Protein AF-A0AA41QEE7-F1 (afdb_monomer_lite)

pLDDT: mean 90.25, std 12.87, range [26.89, 98.88]

Organism: NCBI:txid2910976

Secondary structure (DSSP, 8-state):
-----------EEEE--BTTTB-TTS---HHHHHHHHHHHHTT-EEEEB-SS-HHHHHHHHHHHT--SEEEEEGGGTEEEEE-TTSGGGEEEEEE--B--HHHHHHHHHHSTT-EEEEEETTTEEEESSPPPBTTBSSEEEE--HHHHHHS-BSEEEEE-TTGGGGHHHHHTTTEEEEE-SSSEEEEEETT--HHHHHHHHHHHTT--GGGEEEEE-SGGGHHHHHHSTEEEEETTS-HHHHHHSSEEE--TTTTHHHHHHHTTS-GGG--TTS-HHHHHHHHHHHH-SS-EEEEEEE-SSSSEEEEEEEEEETTEEEEEEE-TTTTT--HHHHHHHHHHTT-B--EETTEEEE-PEEE--TTS--EEEEEEB--

InterPro domains:
  IPR023214 HAD superfamily [G3DSA:3.40.50.1000] (12-81)
  IPR023214 HAD superfamily [G3DSA:3.40.50.1000] (191-261)
  IPR036412 HAD-like superfamily [SSF56784] (12-264)

Foldseek 3Di:
DDDPPPQLAAFAEEEEQDQTQADPVLAGDPLSLLLVLQLQLLQHQYEYAYLAAPLVCCVSCVRSVVQAAWYAYNQQQWIWGAACPDVVRIGTDHGAWDQCQLLLVLLCVVAPPKKKWFADHPAWTEICDDDDPPPTRHDYHHDHVVVVRPDIGQKMKIFAAQSVVCQVVSVVSQWHWADPDRGIIMTGHHPGGSQVNVVVSCVVVVRDQCRYEYEEAEPSCLNVQLSHNAREYEPNHPPSSCVSHPYYFYGSVVSRNSVVSVVSFDPLLVPPPADSLLSSVLRNQVSDPDKWKWKWFDDPDQATQFIFIWDQDPNDIDTRGGRVVNDGDHQVNNLVSCVVSQKDWDADPVDRHHDWDWDDDPPDGIMTMIIIHHD

Structure (mmCIF, N/CA/C/O backbone):
data_AF-A0AA41QEE7-F1
#
_entry.id   AF-A0AA41QEE7-F1
#
loop_
_atom_site.group_PDB
_atom_site.id
_atom_site.type_symbol
_atom_site.label_atom_id
_atom_site.label_alt_id
_atom_site.label_comp_id
_atom_site.label_asym_id
_atom_site.label_entity_id
_atom_site.label_seq_id
_atom_site.pdbx_PDB_ins_code
_atom_site.Cartn_x
_atom_site.Cartn_y
_atom_site.Cartn_z
_atom_site.occupancy
_atom_site.B_iso_or_equiv
_atom_site.auth_seq_id
_atom_site.auth_comp_id
_atom_site.auth_asym_id
_atom_site.auth_atom_id
_atom_site.pdbx_PDB_model_num
ATOM 1 N N . MET A 1 1 ? -28.907 -23.486 18.009 1.00 30.86 1 MET A N 1
ATOM 2 C CA . MET A 1 1 ? -28.001 -22.996 16.950 1.00 30.86 1 MET A CA 1
ATOM 3 C C . MET A 1 1 ? -27.558 -21.602 17.347 1.00 30.86 1 MET A C 1
ATOM 5 O O . MET A 1 1 ? -28.349 -20.676 17.259 1.00 30.86 1 MET A O 1
ATOM 9 N N . SER A 1 2 ? -26.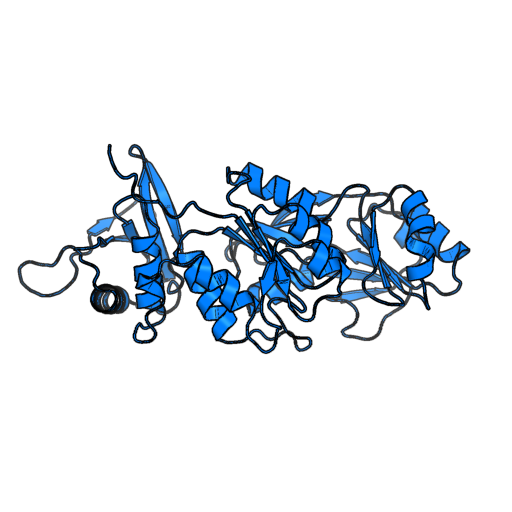360 -21.491 17.922 1.00 26.89 2 SER A N 1
ATOM 10 C CA . SER A 1 2 ? -25.788 -20.213 18.352 1.00 26.89 2 SER A CA 1
ATOM 11 C C . SER A 1 2 ? -25.418 -19.417 17.103 1.00 26.89 2 SER A C 1
ATOM 13 O O . SER A 1 2 ? -24.615 -19.881 16.291 1.00 26.89 2 SER A O 1
ATOM 15 N N . ALA A 1 3 ? -26.060 -18.265 16.917 1.00 30.14 3 ALA A N 1
ATOM 16 C CA 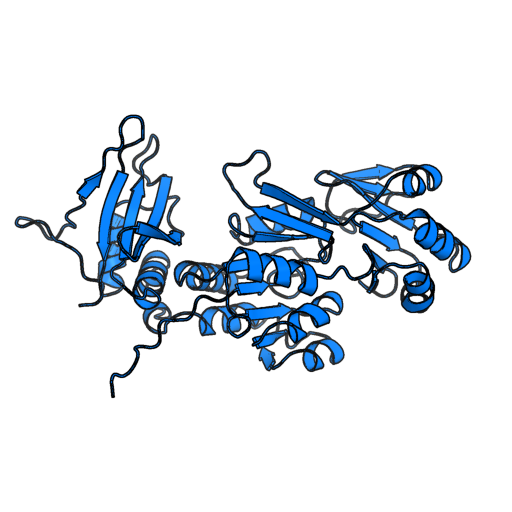. ALA A 1 3 ? -25.611 -17.270 15.962 1.00 30.14 3 ALA A CA 1
ATOM 17 C C . ALA A 1 3 ? -24.208 -16.845 16.408 1.00 30.14 3 ALA A C 1
ATOM 19 O O . ALA A 1 3 ? -24.064 -16.119 17.389 1.00 30.14 3 ALA A O 1
ATOM 20 N N . ARG A 1 4 ? -23.172 -17.356 15.729 1.00 32.25 4 ARG A N 1
ATOM 21 C CA . ARG A 1 4 ? -21.825 -16.790 15.819 1.00 32.25 4 ARG A CA 1
ATOM 22 C C . ARG A 1 4 ? -21.975 -15.341 15.386 1.00 32.25 4 ARG A C 1
ATOM 24 O O . ARG A 1 4 ? -22.148 -15.073 14.199 1.00 32.25 4 ARG A O 1
ATOM 31 N N . THR A 1 5 ? -21.978 -14.435 16.355 1.00 33.34 5 THR A N 1
ATOM 32 C CA . THR A 1 5 ? -21.771 -13.009 16.147 1.00 33.34 5 THR A CA 1
ATOM 33 C C . THR A 1 5 ? -20.588 -12.903 15.198 1.00 33.34 5 THR A C 1
ATOM 35 O O . THR A 1 5 ? -19.515 -13.426 15.506 1.00 33.34 5 THR A O 1
ATOM 38 N N . ALA A 1 6 ? -20.813 -12.379 13.994 1.00 34.28 6 ALA A N 1
ATOM 39 C CA . ALA A 1 6 ? -19.767 -12.247 12.998 1.00 34.28 6 ALA A CA 1
ATOM 40 C C . ALA A 1 6 ? -18.718 -11.288 13.568 1.00 34.28 6 ALA A C 1
ATOM 42 O O . ALA A 1 6 ? -18.876 -10.073 13.505 1.00 34.28 6 ALA A O 1
ATOM 43 N N . VAL A 1 7 ? -17.680 -11.844 14.195 1.00 43.53 7 VAL A N 1
ATOM 44 C CA . VAL A 1 7 ? -16.451 -11.119 14.500 1.00 43.53 7 VAL A CA 1
ATOM 45 C C . VAL A 1 7 ? -15.984 -10.577 13.158 1.00 43.53 7 VAL A C 1
ATOM 47 O O . VAL A 1 7 ? -15.788 -11.368 12.228 1.00 43.53 7 VAL A O 1
ATOM 50 N N . ALA A 1 8 ? -15.870 -9.254 13.024 1.00 53.06 8 ALA A N 1
ATOM 51 C CA . ALA A 1 8 ? -15.288 -8.653 11.833 1.00 53.06 8 ALA A CA 1
ATOM 52 C C . ALA A 1 8 ? -13.903 -9.286 11.657 1.00 53.06 8 ALA A C 1
ATOM 54 O O . ALA A 1 8 ? -12.997 -9.078 12.464 1.00 53.06 8 ALA A O 1
ATOM 55 N N . THR A 1 9 ? -13.775 -10.185 10.681 1.00 69.12 9 THR A N 1
ATOM 56 C CA . THR A 1 9 ? -12.555 -10.974 10.532 1.00 69.12 9 THR A CA 1
ATOM 57 C C . THR A 1 9 ? -11.463 -10.003 10.115 1.00 69.12 9 THR A C 1
ATOM 59 O O . THR A 1 9 ? -11.609 -9.300 9.110 1.00 69.12 9 THR A O 1
ATOM 62 N N . ARG A 1 10 ? -10.396 -9.903 10.919 1.00 87.38 10 ARG A N 1
ATOM 63 C CA . ARG A 1 10 ? -9.285 -9.005 10.606 1.00 87.38 10 ARG A CA 1
ATOM 64 C C . ARG A 1 10 ? -8.788 -9.299 9.204 1.00 87.38 10 ARG A C 1
ATOM 66 O O . ARG A 1 10 ? -8.466 -10.440 8.883 1.00 87.38 10 ARG A O 1
ATOM 73 N N . SER A 1 11 ? -8.741 -8.253 8.392 1.00 94.81 11 SER A N 1
ATOM 74 C CA . SER A 1 11 ? -8.307 -8.350 7.012 1.00 94.81 11 SER A CA 1
ATOM 75 C C . SER A 1 11 ? -6.939 -7.713 6.826 1.00 94.81 11 SER A C 1
ATOM 77 O O . SER A 1 11 ? -6.597 -6.733 7.495 1.00 94.81 11 SER A O 1
ATOM 79 N N . LEU A 1 12 ? -6.175 -8.265 5.889 1.00 97.81 12 LEU A N 1
ATOM 80 C CA . LEU A 1 12 ? -5.038 -7.587 5.286 1.00 97.81 12 LEU A CA 1
ATOM 81 C C . LEU A 1 12 ? -5.573 -6.780 4.107 1.00 97.81 12 LEU A C 1
ATOM 83 O O . LEU A 1 12 ? -6.140 -7.345 3.173 1.00 97.81 12 LEU A O 1
ATOM 87 N N . VAL A 1 13 ? -5.406 -5.464 4.171 1.00 98.50 13 VAL A N 1
ATOM 88 C CA . VAL A 1 13 ? -5.877 -4.513 3.167 1.00 98.50 13 VAL A CA 1
ATOM 89 C C . VAL A 1 13 ? -4.663 -3.937 2.449 1.00 98.50 13 VAL A C 1
ATOM 91 O O . VAL A 1 13 ? -4.002 -3.029 2.950 1.00 98.50 13 VAL A O 1
ATOM 94 N N . ALA A 1 14 ? -4.347 -4.496 1.286 1.00 98.75 14 ALA A N 1
ATOM 95 C CA . ALA A 1 14 ? -3.290 -4.020 0.411 1.00 98.75 14 ALA A CA 1
ATOM 96 C C . ALA A 1 14 ? -3.761 -2.775 -0.350 1.00 98.75 14 ALA A C 1
ATOM 98 O O . ALA A 1 14 ? -4.809 -2.794 -0.998 1.00 98.75 14 ALA A O 1
ATOM 99 N N . LEU A 1 15 ? -2.994 -1.692 -0.275 1.00 98.69 15 LEU A N 1
ATOM 100 C CA . LEU A 1 15 ? -3.382 -0.408 -0.851 1.00 98.69 15 LEU A CA 1
ATOM 101 C C . LEU A 1 15 ? -2.282 0.105 -1.771 1.00 98.69 15 LEU A C 1
ATOM 103 O O . LEU A 1 15 ? -1.179 0.398 -1.301 1.00 98.69 15 LEU A O 1
ATOM 107 N N . ASP A 1 16 ? -2.577 0.253 -3.062 1.00 98.56 16 ASP A N 1
ATOM 108 C CA . ASP A 1 16 ? -1.731 1.091 -3.905 1.00 98.56 16 ASP A CA 1
ATOM 109 C C . ASP A 1 16 ? -1.786 2.560 -3.444 1.00 98.56 16 ASP A C 1
ATOM 111 O O . ASP A 1 16 ? -2.697 2.986 -2.733 1.00 98.56 16 ASP A O 1
ATOM 115 N N . ILE A 1 17 ? -0.760 3.330 -3.802 1.00 97.69 17 ILE A N 1
ATOM 116 C CA . ILE A 1 17 ? -0.605 4.723 -3.403 1.00 97.69 17 ILE A CA 1
ATOM 117 C C . ILE A 1 17 ? -1.022 5.678 -4.523 1.00 97.69 17 ILE A C 1
ATOM 119 O O . ILE A 1 17 ? -1.881 6.524 -4.291 1.00 97.69 17 ILE A O 1
ATOM 123 N N . ASP A 1 18 ? -0.393 5.614 -5.694 1.00 96.31 18 ASP A N 1
ATOM 124 C CA . ASP A 1 18 ? -0.465 6.671 -6.708 1.00 96.31 18 ASP A CA 1
ATOM 125 C C . ASP A 1 18 ? -1.590 6.391 -7.696 1.00 96.31 18 ASP A C 1
ATOM 127 O O . ASP A 1 18 ? -1.489 5.447 -8.455 1.00 96.31 18 ASP A O 1
ATOM 131 N N . GLY A 1 19 ? -2.617 7.242 -7.741 1.00 96.31 19 GLY A N 1
ATOM 132 C CA . GLY A 1 19 ? -3.831 6.969 -8.524 1.00 96.31 19 GLY A CA 1
ATOM 133 C C . GLY A 1 19 ? -4.913 6.262 -7.706 1.00 96.31 19 GLY A C 1
ATOM 134 O O . GLY A 1 19 ? -6.101 6.420 -7.987 1.00 96.31 19 GLY A O 1
ATOM 135 N N . THR A 1 20 ? -4.532 5.625 -6.598 1.00 98.25 20 THR A N 1
ATOM 136 C CA . THR A 1 20 ? -5.462 4.966 -5.675 1.00 98.25 20 THR A CA 1
ATOM 137 C C . THR A 1 20 ? -5.754 5.788 -4.411 1.00 98.25 20 THR A C 1
ATOM 139 O O . THR A 1 20 ? -6.909 6.148 -4.171 1.00 98.25 20 THR A O 1
ATOM 142 N N . LEU A 1 21 ? -4.737 6.115 -3.603 1.00 98.06 21 LEU A N 1
ATOM 143 C CA . LEU A 1 21 ? -4.893 6.904 -2.366 1.00 98.06 21 LEU A CA 1
ATOM 144 C C . LEU A 1 21 ? -4.465 8.368 -2.527 1.00 98.06 21 LEU A C 1
ATOM 146 O O . LEU A 1 21 ? -5.036 9.260 -1.898 1.00 98.06 21 LEU A O 1
ATOM 150 N N . LEU A 1 22 ? -3.438 8.610 -3.342 1.00 97.56 22 LEU A N 1
ATOM 151 C CA . LEU A 1 22 ? -2.852 9.913 -3.617 1.00 97.56 22 LEU A CA 1
ATOM 152 C C . LEU A 1 22 ? -3.099 10.312 -5.068 1.00 97.56 22 LEU A C 1
ATOM 154 O O . LEU A 1 22 ? -2.990 9.509 -5.993 1.00 97.56 22 LEU A O 1
ATOM 158 N N . ASN A 1 23 ? -3.360 11.598 -5.281 1.00 94.56 23 ASN A N 1
ATOM 159 C CA . ASN A 1 23 ? -3.349 12.180 -6.618 1.00 94.56 23 ASN A CA 1
ATOM 160 C C . ASN A 1 23 ? -1.920 12.463 -7.115 1.00 94.56 23 ASN A C 1
ATOM 162 O O . ASN A 1 23 ? -0.944 12.341 -6.378 1.00 94.56 23 ASN A O 1
ATOM 166 N N . LYS A 1 24 ? -1.794 12.920 -8.369 1.00 89.25 24 LYS A N 1
ATOM 167 C CA . LYS A 1 24 ? -0.497 13.265 -8.988 1.00 89.25 24 LYS A CA 1
ATOM 168 C C . LYS A 1 24 ? 0.282 14.364 -8.254 1.00 89.25 24 LYS A C 1
ATOM 170 O O . LYS A 1 24 ? 1.488 14.470 -8.438 1.00 89.25 24 LYS A O 1
ATOM 175 N N . ALA A 1 25 ? -0.392 15.184 -7.445 1.00 90.06 25 ALA A N 1
ATOM 176 C CA . ALA A 1 25 ? 0.246 16.188 -6.596 1.00 90.06 25 ALA A CA 1
ATOM 177 C C . ALA A 1 25 ? 0.697 15.615 -5.237 1.00 90.06 25 ALA A C 1
ATOM 179 O O . ALA A 1 25 ? 1.236 16.349 -4.417 1.00 90.06 25 ALA A O 1
ATOM 180 N N . GLY A 1 26 ? 0.488 14.318 -4.994 1.00 92.50 26 GLY A N 1
ATOM 181 C CA . GLY A 1 26 ? 0.850 13.642 -3.756 1.00 92.50 26 GLY A CA 1
ATOM 182 C C . GLY A 1 26 ? -0.112 13.905 -2.600 1.00 92.50 26 GLY A C 1
ATOM 183 O O . GLY A 1 26 ? 0.297 13.740 -1.457 1.00 92.50 26 GLY A O 1
ATOM 184 N N . HIS A 1 27 ? -1.358 14.313 -2.866 1.00 94.31 27 HIS A N 1
ATOM 185 C CA . HIS A 1 27 ? -2.355 14.606 -1.830 1.00 94.31 27 HIS A CA 1
ATOM 186 C C . HIS A 1 27 ? -3.444 13.527 -1.748 1.00 94.31 27 HIS A C 1
ATOM 188 O O . HIS A 1 27 ? -3.949 13.087 -2.783 1.00 94.31 27 HIS A O 1
ATOM 194 N N . ALA A 1 28 ? -3.839 13.174 -0.521 1.00 95.38 28 ALA A N 1
ATOM 195 C CA . ALA A 1 28 ? -5.057 12.422 -0.209 1.00 95.38 28 ALA A CA 1
ATOM 196 C C . ALA A 1 28 ? -6.172 13.376 0.240 1.00 95.38 28 ALA A C 1
ATOM 198 O O . ALA A 1 28 ? -5.914 14.445 0.799 1.00 95.38 28 ALA A O 1
ATOM 199 N N . THR A 1 29 ? -7.426 12.987 0.019 1.00 96.88 29 THR A N 1
ATOM 200 C CA . THR A 1 29 ? -8.581 13.720 0.546 1.00 96.88 29 THR A CA 1
ATOM 201 C C . THR A 1 29 ? -8.788 13.413 2.028 1.00 96.88 29 THR A C 1
ATOM 203 O O . THR A 1 29 ? -8.347 12.384 2.551 1.00 96.88 29 THR A O 1
ATOM 206 N N . LYS A 1 30 ? -9.537 14.279 2.722 1.00 94.75 30 LYS A N 1
ATOM 207 C CA . LYS A 1 30 ? -9.956 14.014 4.106 1.00 94.75 30 LYS A CA 1
ATOM 208 C C . LYS A 1 30 ? -10.737 12.697 4.217 1.00 94.75 30 LYS A C 1
ATOM 210 O O . LYS A 1 30 ? -10.558 11.962 5.179 1.00 94.75 30 LYS A O 1
ATOM 215 N N . ALA A 1 31 ? -11.562 12.378 3.220 1.00 95.75 31 ALA A N 1
ATOM 216 C CA . ALA A 1 31 ? -12.352 11.154 3.195 1.00 95.75 31 ALA A CA 1
ATOM 217 C C . ALA A 1 31 ? -11.479 9.890 3.210 1.00 95.75 31 ALA A C 1
ATOM 219 O O . ALA A 1 31 ? -11.792 8.958 3.949 1.00 95.75 31 ALA A O 1
ATOM 220 N N . VAL A 1 32 ? -10.386 9.873 2.438 1.00 96.75 32 VAL A N 1
ATOM 221 C CA . VAL A 1 32 ? -9.409 8.773 2.437 1.00 96.75 32 VAL A CA 1
ATOM 222 C C . VAL A 1 32 ? -8.731 8.648 3.800 1.00 96.75 32 VAL A C 1
ATOM 224 O O . VAL A 1 32 ? -8.672 7.549 4.348 1.00 96.75 32 VAL A O 1
ATOM 227 N N . HIS A 1 33 ? -8.293 9.767 4.381 1.00 94.62 33 HIS A N 1
ATOM 228 C CA . HIS A 1 33 ? -7.696 9.789 5.718 1.00 94.62 33 HIS A CA 1
ATOM 229 C C . HIS A 1 33 ? -8.624 9.242 6.799 1.00 94.62 33 HIS A C 1
ATOM 231 O O . HIS A 1 33 ? -8.231 8.365 7.568 1.00 94.62 33 HIS A O 1
ATOM 237 N N . ASP A 1 34 ? -9.859 9.738 6.844 1.00 93.69 34 ASP A N 1
ATOM 238 C CA . ASP A 1 34 ? -10.847 9.307 7.827 1.00 93.69 34 ASP A CA 1
ATOM 239 C C . ASP A 1 34 ? -11.156 7.811 7.659 1.00 93.69 34 ASP A C 1
ATOM 241 O O . ASP A 1 34 ? -11.189 7.069 8.637 1.00 93.69 34 ASP A O 1
ATOM 245 N N . ALA A 1 35 ? -11.343 7.344 6.419 1.00 96.00 35 ALA A N 1
ATOM 246 C CA . ALA A 1 35 ? -11.658 5.946 6.143 1.00 96.00 35 ALA A CA 1
ATOM 247 C C . ALA A 1 35 ? -10.500 5.002 6.501 1.00 96.00 35 ALA A C 1
ATOM 249 O O . ALA A 1 35 ? -10.738 3.948 7.090 1.00 96.00 35 ALA A O 1
ATOM 250 N N . ALA A 1 36 ? -9.255 5.385 6.204 1.00 95.12 36 ALA A N 1
ATOM 251 C CA . ALA A 1 36 ? -8.074 4.629 6.611 1.00 95.12 36 ALA A CA 1
ATOM 252 C C . ALA A 1 36 ? -7.953 4.572 8.140 1.00 95.12 36 ALA A C 1
ATOM 254 O O . ALA A 1 36 ? -7.770 3.495 8.703 1.00 95.12 36 ALA A O 1
ATOM 255 N N . ALA A 1 37 ? -8.148 5.700 8.829 1.00 92.12 37 ALA A N 1
ATOM 256 C CA . ALA A 1 37 ? -8.116 5.740 10.287 1.00 92.12 37 ALA A CA 1
ATOM 257 C C . ALA A 1 37 ? -9.188 4.834 10.919 1.00 92.12 37 ALA A C 1
ATOM 259 O O . ALA A 1 37 ? -8.909 4.151 11.902 1.00 92.12 37 ALA A O 1
ATOM 260 N N . LEU A 1 38 ? -10.396 4.786 10.346 1.00 93.25 38 LEU A N 1
ATOM 261 C CA . LEU A 1 38 ? -11.467 3.908 10.822 1.00 93.25 38 LEU A CA 1
ATOM 262 C C . LEU A 1 38 ? -11.197 2.430 10.533 1.00 93.25 38 LEU A C 1
ATOM 264 O O . LEU A 1 38 ? -11.388 1.603 11.421 1.00 93.25 38 LEU A O 1
ATOM 268 N N . ALA A 1 39 ? -10.729 2.087 9.331 1.00 94.06 39 ALA A N 1
ATOM 269 C CA . ALA A 1 39 ? -10.381 0.708 8.983 1.00 94.06 39 ALA A CA 1
ATOM 270 C C . ALA A 1 39 ? -9.243 0.182 9.869 1.00 94.06 39 ALA A C 1
ATOM 272 O O . ALA A 1 39 ? -9.273 -0.960 10.327 1.00 94.06 39 ALA A O 1
ATOM 273 N N . HIS A 1 40 ? -8.271 1.039 10.173 1.00 90.38 40 HIS A N 1
ATOM 274 C CA . HIS A 1 40 ? -7.198 0.711 11.095 1.00 90.38 40 HIS A CA 1
ATOM 275 C C . HIS A 1 40 ? -7.694 0.558 12.541 1.00 90.38 40 HIS A C 1
ATOM 277 O O . HIS A 1 40 ? -7.344 -0.416 13.206 1.00 90.38 40 HIS A O 1
ATOM 283 N N . ALA A 1 41 ? -8.575 1.454 13.007 1.00 89.50 41 ALA A N 1
ATOM 284 C CA . ALA A 1 41 ? -9.214 1.355 14.321 1.00 89.50 41 ALA A CA 1
ATOM 285 C C . ALA A 1 41 ? -10.102 0.102 14.460 1.00 89.50 41 ALA A C 1
ATOM 287 O O . ALA A 1 41 ? -10.198 -0.458 15.545 1.00 89.50 41 ALA A O 1
ATOM 288 N N . ALA A 1 42 ? -10.689 -0.391 13.364 1.00 90.50 42 ALA A N 1
ATOM 289 C CA . ALA A 1 42 ? -11.388 -1.679 13.307 1.00 90.50 42 ALA A CA 1
ATOM 290 C C . ALA A 1 42 ? -10.439 -2.903 13.362 1.00 90.50 42 ALA A C 1
ATOM 292 O O . ALA A 1 42 ? -10.883 -4.046 13.251 1.00 90.50 42 ALA A O 1
ATOM 293 N N . GLY A 1 43 ? -9.126 -2.690 13.517 1.00 89.31 43 GLY A N 1
ATOM 294 C CA . GLY A 1 43 ? -8.123 -3.744 13.675 1.00 89.31 43 GLY A CA 1
ATOM 295 C C . GLY A 1 43 ? -7.621 -4.349 12.362 1.00 89.31 43 GLY A C 1
ATOM 296 O O . GLY A 1 43 ? -6.980 -5.401 12.387 1.00 89.31 43 GLY A O 1
ATOM 297 N N . HIS A 1 44 ? -7.907 -3.733 11.210 1.00 93.31 44 HIS A N 1
ATOM 298 C CA . HIS A 1 44 ? -7.375 -4.192 9.927 1.00 93.31 44 HIS A CA 1
ATOM 299 C C . HIS A 1 44 ? -5.910 -3.795 9.730 1.00 93.31 44 HIS A C 1
ATOM 301 O O . HIS A 1 44 ? -5.457 -2.724 10.147 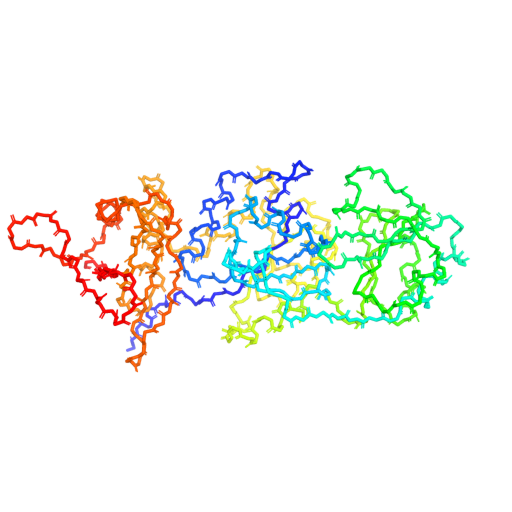1.00 93.31 44 HIS A O 1
ATOM 307 N N . HIS A 1 45 ? -5.175 -4.663 9.035 1.00 94.56 45 HIS A N 1
ATOM 308 C CA . HIS A 1 45 ? -3.798 -4.409 8.637 1.00 94.56 45 HIS A CA 1
ATOM 309 C C . HIS A 1 45 ? -3.797 -3.660 7.309 1.00 94.56 45 HIS A C 1
ATOM 311 O O . HIS A 1 45 ? -3.953 -4.270 6.253 1.00 94.56 45 HIS A O 1
ATOM 317 N N . LEU A 1 46 ? -3.643 -2.339 7.362 1.00 96.88 46 LEU A N 1
ATOM 318 C CA . LEU A 1 46 ? -3.479 -1.523 6.163 1.00 96.88 46 LEU A CA 1
ATOM 319 C C . LEU A 1 46 ? -2.023 -1.626 5.704 1.00 96.88 46 LEU A C 1
ATOM 321 O O . LEU A 1 46 ? -1.122 -1.219 6.431 1.00 96.88 46 LEU A O 1
ATOM 325 N N . VAL A 1 47 ? -1.796 -2.197 4.523 1.00 98.44 47 VAL A N 1
ATOM 326 C CA . VAL A 1 47 ? -0.460 -2.468 3.981 1.00 98.44 47 VAL A CA 1
ATOM 327 C C . VAL A 1 47 ? -0.280 -1.664 2.694 1.00 98.44 47 VAL A C 1
ATOM 329 O O . VAL A 1 47 ? -0.753 -2.091 1.636 1.00 98.44 47 VAL A O 1
ATOM 332 N N . PRO A 1 48 ? 0.392 -0.498 2.742 1.00 98.38 48 PRO A N 1
ATOM 333 C CA . PRO A 1 48 ? 0.759 0.227 1.533 1.00 98.38 48 PRO A CA 1
ATOM 334 C C . PRO A 1 48 ? 1.638 -0.651 0.636 1.00 98.38 48 PRO A C 1
ATOM 336 O O . PRO A 1 48 ? 2.647 -1.187 1.093 1.00 98.38 48 PRO A O 1
ATOM 339 N N . ALA A 1 49 ? 1.275 -0.789 -0.637 1.00 98.38 49 ALA A N 1
ATOM 340 C CA . ALA A 1 49 ? 1.988 -1.595 -1.620 1.00 98.38 49 ALA A CA 1
ATOM 341 C C . ALA A 1 49 ? 2.206 -0.788 -2.902 1.00 98.38 49 ALA A C 1
ATOM 343 O O . ALA A 1 49 ? 1.296 -0.604 -3.704 1.00 98.38 49 ALA A O 1
ATOM 344 N N . THR A 1 50 ? 3.428 -0.301 -3.119 1.00 97.56 50 THR A N 1
ATOM 345 C CA . THR A 1 50 ? 3.695 0.748 -4.114 1.00 97.56 50 THR A CA 1
ATOM 346 C C . THR A 1 50 ? 4.832 0.415 -5.074 1.00 97.56 50 THR A C 1
ATOM 348 O O . THR A 1 50 ? 5.769 -0.325 -4.764 1.00 97.56 50 THR A O 1
ATOM 351 N N . GLY A 1 51 ? 4.758 1.013 -6.264 1.00 95.50 51 GLY A N 1
ATOM 352 C CA . GLY A 1 51 ? 5.871 1.097 -7.202 1.00 95.50 51 GLY A CA 1
ATOM 353 C C . GLY A 1 51 ? 6.879 2.196 -6.863 1.00 95.50 51 GLY A C 1
ATOM 354 O O . GLY A 1 51 ? 7.844 2.362 -7.596 1.00 95.50 51 GLY A O 1
ATOM 355 N N . ARG A 1 52 ? 6.721 2.974 -5.789 1.00 95.25 52 ARG A N 1
ATOM 356 C CA . ARG A 1 52 ? 7.743 3.942 -5.346 1.00 95.25 52 ARG A CA 1
ATOM 357 C C . ARG A 1 52 ? 8.972 3.240 -4.751 1.00 95.25 52 ARG A C 1
ATOM 359 O O . ARG A 1 52 ? 8.850 2.123 -4.258 1.00 95.25 52 ARG A O 1
ATOM 366 N N . SER A 1 53 ? 10.143 3.893 -4.786 1.00 95.19 53 SER A N 1
ATOM 367 C CA . SER A 1 53 ? 11.305 3.443 -3.992 1.00 95.19 53 SER A CA 1
ATOM 368 C C . SER A 1 53 ? 10.977 3.466 -2.503 1.00 95.19 53 SER A C 1
ATOM 370 O O . SER A 1 53 ? 9.980 4.071 -2.094 1.00 95.19 53 SER A O 1
ATOM 372 N N . LEU A 1 54 ? 11.854 2.902 -1.676 1.00 95.00 54 LEU A N 1
ATOM 373 C CA . LEU A 1 54 ? 11.712 2.998 -0.225 1.00 95.00 54 LEU A CA 1
ATOM 374 C C . LEU A 1 54 ? 11.578 4.453 0.263 1.00 95.00 54 LEU A C 1
ATOM 376 O O . LEU A 1 54 ? 10.704 4.754 1.069 1.00 95.00 54 LEU A O 1
ATOM 380 N N . VAL A 1 55 ? 12.362 5.389 -0.283 1.00 94.88 55 VAL A N 1
ATOM 381 C CA . VAL A 1 55 ? 12.250 6.819 0.066 1.00 94.88 55 VAL A CA 1
ATOM 382 C C . VAL A 1 55 ? 10.866 7.362 -0.296 1.00 94.88 55 VAL A C 1
ATOM 384 O O . VAL A 1 55 ? 10.231 8.048 0.503 1.00 94.88 55 VAL A O 1
ATOM 387 N N . GLY A 1 56 ? 10.371 7.026 -1.491 1.00 95.25 56 GLY A N 1
ATOM 388 C CA . GLY A 1 56 ? 9.056 7.472 -1.949 1.00 95.25 56 GLY A CA 1
ATOM 389 C C . GLY A 1 56 ? 7.895 6.867 -1.152 1.00 95.25 56 GLY A C 1
ATOM 390 O O . GLY A 1 56 ? 6.907 7.568 -0.918 1.00 95.25 56 GLY A O 1
ATOM 391 N N . LEU A 1 57 ? 8.024 5.607 -0.718 1.00 96.56 57 LEU A N 1
ATOM 392 C CA . LEU A 1 57 ? 7.090 4.953 0.199 1.00 96.56 57 LEU A CA 1
ATOM 393 C C . LEU A 1 57 ? 7.042 5.700 1.535 1.00 96.56 57 LEU A C 1
ATOM 395 O O . LEU A 1 57 ? 5.956 6.053 1.974 1.00 96.56 57 LEU A O 1
ATOM 399 N N . LEU A 1 58 ? 8.190 5.986 2.159 1.00 95.69 58 LEU A N 1
ATOM 400 C CA . LEU A 1 58 ? 8.238 6.653 3.468 1.00 95.69 58 LEU A CA 1
ATOM 401 C C . LEU A 1 58 ? 7.603 8.048 3.433 1.00 95.69 58 LEU A C 1
ATOM 403 O O . LEU A 1 58 ? 6.889 8.427 4.361 1.00 95.69 58 LEU A O 1
ATOM 407 N N . THR A 1 59 ? 7.822 8.810 2.358 1.00 94.81 59 THR A N 1
ATOM 408 C CA . THR A 1 59 ? 7.144 10.099 2.165 1.00 94.81 59 THR A CA 1
ATOM 409 C C . THR A 1 59 ? 5.630 9.920 2.057 1.00 94.81 59 THR A C 1
ATOM 411 O O . THR A 1 59 ? 4.892 10.615 2.750 1.00 94.81 59 THR A O 1
ATOM 414 N N . ALA A 1 60 ? 5.157 8.979 1.235 1.00 95.88 60 ALA A N 1
ATOM 415 C CA . ALA A 1 60 ? 3.726 8.740 1.052 1.00 95.88 60 ALA A CA 1
ATOM 416 C C . ALA A 1 60 ? 3.042 8.211 2.323 1.00 95.88 60 ALA A C 1
ATOM 418 O O . ALA A 1 60 ? 1.965 8.679 2.677 1.00 95.88 60 ALA A O 1
ATOM 419 N N . ALA A 1 61 ? 3.689 7.289 3.035 1.00 95.50 61 ALA A N 1
ATOM 420 C CA . ALA A 1 61 ? 3.240 6.738 4.309 1.00 95.50 61 ALA A CA 1
ATOM 421 C C . ALA A 1 61 ? 2.982 7.843 5.345 1.00 95.50 61 ALA A C 1
ATOM 423 O O . ALA A 1 61 ? 1.922 7.879 5.968 1.00 95.50 61 ALA A O 1
ATOM 424 N N . ARG A 1 62 ? 3.903 8.811 5.463 1.00 93.75 62 ARG A N 1
ATOM 425 C CA . ARG A 1 62 ? 3.719 9.994 6.322 1.00 93.75 62 ARG A CA 1
ATOM 426 C C . ARG A 1 62 ? 2.557 10.858 5.858 1.00 93.75 62 ARG A C 1
ATOM 428 O O . ARG A 1 62 ? 1.732 11.232 6.684 1.00 93.75 62 ARG A O 1
ATOM 435 N N . THR A 1 63 ? 2.470 11.135 4.556 1.00 94.19 63 THR A N 1
ATOM 436 C CA . THR A 1 63 ? 1.353 11.903 3.996 1.00 94.19 63 THR A CA 1
ATOM 437 C C . THR A 1 63 ? 0.019 11.256 4.320 1.00 94.19 63 THR A C 1
ATOM 439 O O . THR A 1 63 ? -0.893 11.986 4.659 1.00 94.19 63 THR A O 1
ATOM 442 N N . LEU A 1 64 ? -0.080 9.925 4.259 1.00 94.19 64 LEU A N 1
ATOM 443 C CA . LEU A 1 64 ? -1.296 9.143 4.510 1.00 94.19 64 LEU A CA 1
ATOM 444 C C . LEU A 1 64 ? -1.567 8.871 5.998 1.00 94.19 64 LEU A C 1
ATOM 446 O O . LEU A 1 64 ? -2.629 8.352 6.329 1.00 94.19 64 LEU A O 1
ATOM 450 N N . SER A 1 65 ? -0.644 9.233 6.896 1.00 91.31 65 SER A N 1
ATOM 451 C CA . SER A 1 65 ? -0.665 8.830 8.314 1.00 91.31 65 SER A CA 1
ATOM 452 C C . SER A 1 65 ? -0.689 7.304 8.517 1.00 91.31 65 SER A C 1
ATOM 454 O O . SER A 1 65 ? -1.234 6.811 9.498 1.00 91.31 65 SER A O 1
ATOM 456 N N . LEU A 1 66 ? -0.086 6.557 7.587 1.00 92.81 66 LEU A N 1
ATOM 457 C CA . LEU A 1 66 ? 0.118 5.108 7.657 1.00 92.81 66 LEU A CA 1
ATOM 458 C C . LEU A 1 66 ? 1.578 4.851 8.025 1.00 92.81 66 LEU A C 1
ATOM 460 O O . LEU A 1 66 ? 2.385 4.510 7.168 1.00 92.81 66 LEU A O 1
ATOM 464 N N . THR A 1 67 ? 1.947 5.140 9.272 1.00 91.00 67 THR A N 1
ATOM 465 C CA . THR A 1 67 ? 3.354 5.201 9.711 1.00 91.00 67 THR A CA 1
ATOM 466 C C . THR A 1 67 ? 3.810 4.006 10.542 1.00 91.00 67 THR A C 1
ATOM 468 O O . THR A 1 67 ? 4.952 3.987 10.992 1.00 91.00 67 THR A O 1
ATOM 471 N N . ASP A 1 68 ? 2.946 3.019 10.742 1.00 90.06 68 ASP A N 1
ATOM 472 C CA . ASP A 1 68 ? 3.221 1.784 11.464 1.00 90.06 68 ASP A CA 1
ATOM 473 C C . ASP A 1 68 ? 2.657 0.567 10.714 1.00 90.06 68 ASP A C 1
ATOM 475 O O . ASP A 1 68 ? 1.790 0.690 9.849 1.00 90.06 68 ASP A O 1
ATOM 479 N N . GLY A 1 69 ? 3.187 -0.619 11.017 1.00 92.75 69 GLY A N 1
ATOM 480 C CA . GLY A 1 69 ? 2.775 -1.871 10.377 1.00 92.75 69 GLY A CA 1
ATOM 481 C C . GLY A 1 69 ? 3.616 -2.238 9.153 1.00 92.75 69 GLY A C 1
ATOM 482 O O . GLY A 1 69 ? 4.726 -1.749 8.971 1.00 92.75 69 GLY A O 1
ATOM 483 N N . TRP A 1 70 ? 3.132 -3.169 8.334 1.00 97.69 70 TRP A N 1
ATOM 484 C CA . TRP A 1 70 ? 3.869 -3.652 7.160 1.00 97.69 70 TRP A CA 1
ATOM 485 C C . TRP A 1 70 ? 3.663 -2.738 5.955 1.00 97.69 70 TRP A C 1
ATOM 487 O O . TRP A 1 70 ? 2.573 -2.210 5.752 1.00 97.69 70 TRP A O 1
ATOM 497 N N . ALA A 1 71 ? 4.684 -2.612 5.111 1.00 98.38 71 ALA A N 1
ATOM 498 C CA . ALA A 1 71 ? 4.577 -1.948 3.820 1.00 98.38 71 ALA A CA 1
ATOM 499 C C . ALA A 1 71 ? 5.494 -2.601 2.777 1.00 98.38 71 ALA A C 1
ATOM 501 O O . ALA A 1 71 ? 6.532 -3.181 3.097 1.00 98.38 71 ALA A O 1
ATOM 502 N N . VAL A 1 72 ? 5.102 -2.486 1.511 1.00 98.50 72 VAL A N 1
ATOM 503 C CA . VAL A 1 72 ? 5.784 -3.077 0.360 1.00 98.50 72 VAL A CA 1
ATOM 504 C C . VAL A 1 72 ? 6.200 -1.965 -0.601 1.00 98.50 72 VAL A C 1
ATOM 506 O O . VAL A 1 72 ? 5.355 -1.226 -1.113 1.00 98.50 72 VAL A O 1
ATOM 509 N N . ALA A 1 73 ? 7.501 -1.847 -0.868 1.00 97.56 73 ALA A N 1
ATOM 510 C CA . ALA A 1 73 ? 8.052 -0.859 -1.799 1.00 97.56 73 ALA A CA 1
ATOM 511 C C . ALA A 1 73 ? 8.586 -1.517 -3.077 1.00 97.56 73 ALA A C 1
ATOM 513 O O . ALA A 1 73 ? 8.754 -2.737 -3.163 1.00 97.56 73 ALA A O 1
ATOM 514 N N . SER A 1 74 ? 8.894 -0.685 -4.071 1.00 96.81 74 SER A N 1
ATOM 515 C CA . SER A 1 74 ? 9.589 -1.071 -5.300 1.00 96.81 74 SER A CA 1
ATOM 516 C C . SER A 1 74 ? 8.960 -2.273 -6.004 1.00 96.81 74 SER A C 1
ATOM 518 O O . SER A 1 74 ? 9.656 -3.207 -6.394 1.00 96.81 74 SER A O 1
ATOM 520 N N . ASN A 1 75 ? 7.630 -2.248 -6.163 1.00 96.56 75 ASN A N 1
ATOM 521 C CA . ASN A 1 75 ? 6.844 -3.309 -6.806 1.00 96.56 75 ASN A CA 1
ATOM 522 C C . ASN A 1 75 ? 7.049 -4.702 -6.176 1.00 96.56 75 ASN A C 1
ATOM 524 O O . ASN A 1 75 ? 6.988 -5.713 -6.874 1.00 96.56 75 ASN A O 1
ATOM 528 N N . GLY A 1 76 ? 7.291 -4.762 -4.864 1.00 97.38 76 GLY A N 1
ATOM 529 C CA . GLY A 1 76 ? 7.520 -6.014 -4.140 1.00 97.38 76 GLY A CA 1
ATOM 530 C C . GLY A 1 76 ? 8.976 -6.272 -3.777 1.00 97.38 76 GLY A C 1
ATOM 531 O O . GLY A 1 76 ? 9.233 -7.144 -2.959 1.00 97.38 76 GLY A O 1
ATOM 532 N N . ALA A 1 77 ? 9.939 -5.531 -4.335 1.00 97.69 77 ALA A N 1
ATOM 533 C CA . ALA A 1 77 ? 11.360 -5.795 -4.100 1.00 97.69 77 ALA A CA 1
ATOM 534 C C . ALA A 1 77 ? 11.818 -5.543 -2.654 1.00 97.69 77 ALA A C 1
ATOM 536 O O . ALA A 1 77 ? 12.864 -6.064 -2.267 1.00 97.69 77 ALA A O 1
ATOM 537 N N . HIS A 1 78 ? 11.049 -4.772 -1.881 1.00 97.31 78 HIS A N 1
ATOM 538 C CA . HIS A 1 78 ? 11.302 -4.517 -0.466 1.00 97.31 78 HIS A CA 1
ATOM 539 C C . HIS A 1 78 ? 10.066 -4.796 0.372 1.00 97.31 78 HIS A C 1
ATOM 541 O O . HIS A 1 78 ? 8.994 -4.243 0.102 1.00 97.31 78 HIS A O 1
ATOM 547 N N . LEU A 1 79 ? 10.263 -5.569 1.434 1.00 97.69 79 LEU A N 1
ATOM 548 C CA . LEU A 1 79 ? 9.345 -5.664 2.555 1.00 97.69 79 LEU A CA 1
ATOM 549 C C . LEU A 1 79 ? 9.926 -4.878 3.727 1.00 97.69 79 LEU A C 1
ATOM 551 O O . LEU A 1 79 ? 11.062 -5.114 4.146 1.00 97.69 79 LEU A O 1
ATOM 555 N N . VAL A 1 80 ? 9.143 -3.951 4.269 1.00 97.12 80 VAL A N 1
ATOM 556 C CA . VAL A 1 80 ? 9.539 -3.161 5.435 1.00 97.12 80 VAL A CA 1
ATOM 557 C C . VAL A 1 80 ? 8.454 -3.177 6.497 1.00 97.12 80 VAL A C 1
ATOM 559 O O . VAL A 1 80 ? 7.264 -3.310 6.202 1.00 97.12 80 VAL A O 1
ATOM 562 N N . ARG A 1 81 ? 8.874 -2.980 7.742 1.00 96.81 81 ARG A N 1
ATOM 563 C CA . ARG A 1 81 ? 7.988 -2.637 8.845 1.00 96.81 81 ARG A CA 1
ATOM 564 C C . ARG A 1 81 ? 8.140 -1.154 9.148 1.00 96.81 81 ARG A C 1
ATOM 566 O O . ARG A 1 81 ? 9.214 -0.707 9.536 1.00 96.81 81 ARG A O 1
ATOM 573 N N . LEU A 1 82 ? 7.081 -0.386 8.946 1.00 95.25 82 LEU A N 1
ATOM 574 C CA . LEU A 1 82 ? 7.006 1.005 9.357 1.00 95.25 82 LEU A CA 1
ATOM 575 C C . LEU A 1 82 ? 6.950 1.067 10.885 1.00 95.25 82 LEU A C 1
ATOM 577 O O . LEU A 1 82 ? 6.250 0.286 11.538 1.00 95.25 82 LEU A O 1
ATOM 581 N N . ASP A 1 83 ? 7.753 1.958 11.448 1.00 90.44 83 ASP A N 1
ATOM 582 C CA . ASP A 1 83 ? 7.879 2.128 12.887 1.00 90.44 83 ASP A CA 1
ATOM 583 C C . ASP A 1 83 ? 8.370 3.550 13.172 1.00 90.44 83 ASP A C 1
ATOM 585 O O . ASP A 1 83 ? 9.540 3.852 12.913 1.00 90.44 83 ASP A O 1
ATOM 589 N N . PRO A 1 84 ? 7.522 4.443 13.711 1.00 86.12 84 PRO A N 1
ATOM 590 C CA . PRO A 1 84 ? 7.907 5.829 13.950 1.00 86.12 84 PRO A CA 1
ATOM 591 C C . PRO A 1 84 ? 9.005 5.965 15.016 1.00 86.12 84 PRO A C 1
ATOM 593 O O . PRO A 1 84 ? 9.607 7.032 15.127 1.00 86.12 84 PRO A O 1
ATOM 596 N N . THR A 1 85 ? 9.276 4.909 15.795 1.00 85.06 85 THR A N 1
ATOM 597 C CA . THR A 1 85 ? 10.335 4.883 16.811 1.00 85.06 85 THR A CA 1
ATOM 598 C C . THR A 1 85 ? 11.683 4.420 16.254 1.00 85.06 85 THR A C 1
ATOM 600 O O . THR A 1 85 ? 12.722 4.688 16.859 1.00 85.06 85 THR A O 1
ATOM 603 N N . ALA A 1 86 ? 11.695 3.762 15.089 1.00 89.88 86 ALA A N 1
ATOM 604 C CA . ALA A 1 86 ? 12.922 3.311 14.451 1.00 89.88 86 ALA A CA 1
ATOM 605 C C . ALA A 1 86 ? 13.689 4.485 13.808 1.00 89.88 86 ALA A C 1
ATOM 607 O O . ALA A 1 86 ? 13.073 5.418 13.275 1.00 89.88 86 ALA A O 1
ATOM 608 N N . PRO A 1 87 ? 15.035 4.448 13.773 1.00 88.06 87 PRO A N 1
ATOM 609 C CA . PRO A 1 87 ? 15.823 5.408 13.006 1.00 88.06 87 PRO A CA 1
ATOM 610 C C . PRO A 1 87 ? 15.378 5.436 11.536 1.00 88.06 87 PRO A C 1
ATOM 612 O O . PRO A 1 87 ? 15.403 4.424 10.845 1.00 88.06 87 PRO A O 1
ATOM 615 N N . GLY A 1 88 ? 14.937 6.599 11.051 1.00 85.62 88 GLY A N 1
ATOM 616 C CA . GLY A 1 88 ? 14.405 6.752 9.689 1.00 85.62 88 GLY A CA 1
ATOM 617 C C . GLY A 1 88 ? 12.920 6.390 9.520 1.00 85.62 88 GLY A C 1
ATOM 618 O O . GLY A 1 88 ? 12.353 6.683 8.465 1.00 85.62 88 GLY A O 1
ATOM 619 N N . GLY A 1 89 ? 12.267 5.854 10.555 1.00 90.62 89 GLY A N 1
ATOM 620 C CA . GLY A 1 89 ? 10.831 5.561 10.583 1.00 90.62 89 GLY A CA 1
ATOM 621 C C . GLY A 1 89 ? 10.433 4.178 10.055 1.00 90.62 89 GLY A C 1
ATOM 622 O O . GLY A 1 89 ? 9.263 3.970 9.735 1.00 90.62 89 GLY A O 1
ATOM 623 N N . TYR A 1 90 ? 11.386 3.255 9.891 1.00 94.94 90 TYR A N 1
ATOM 624 C CA . TYR A 1 90 ? 11.127 1.902 9.396 1.00 94.94 90 TYR A CA 1
ATOM 625 C C . TYR A 1 90 ? 12.243 0.920 9.772 1.00 94.94 90 TYR A C 1
ATOM 627 O O . TYR A 1 90 ? 13.347 1.315 10.145 1.00 94.94 90 TYR A O 1
ATOM 635 N N . ILE A 1 91 ? 11.957 -0.367 9.600 1.00 95.56 91 ILE A N 1
ATOM 636 C CA . ILE A 1 91 ? 12.893 -1.487 9.674 1.00 95.56 91 ILE A CA 1
ATOM 637 C C . ILE A 1 91 ? 12.799 -2.264 8.361 1.00 95.56 91 ILE A C 1
ATOM 639 O O . ILE A 1 91 ? 11.707 -2.628 7.922 1.00 95.56 91 ILE A O 1
ATOM 643 N N . ALA A 1 92 ? 13.942 -2.475 7.707 1.00 94.19 92 ALA A N 1
ATOM 644 C CA . ALA A 1 92 ? 14.023 -3.308 6.512 1.00 94.19 92 ALA A CA 1
ATOM 645 C C . ALA A 1 92 ? 13.969 -4.783 6.917 1.00 94.19 92 ALA A C 1
ATOM 647 O O . ALA A 1 92 ? 14.813 -5.241 7.685 1.00 94.19 92 ALA A O 1
ATOM 648 N N . GLU A 1 93 ? 12.976 -5.501 6.408 1.00 95.62 93 GLU A N 1
ATOM 649 C CA . GLU A 1 93 ? 12.709 -6.892 6.780 1.00 95.62 93 GLU A CA 1
ATOM 650 C C . GLU A 1 93 ? 13.225 -7.836 5.697 1.00 95.62 93 GLU A C 1
ATOM 652 O O . GLU A 1 93 ? 13.975 -8.760 5.997 1.00 95.62 93 GLU A O 1
ATOM 657 N N . GLU A 1 94 ? 12.908 -7.555 4.428 1.00 94.94 94 GLU A N 1
ATOM 658 C CA . GLU A 1 94 ? 13.453 -8.293 3.287 1.00 94.94 94 GLU A CA 1
ATOM 659 C C . GLU A 1 94 ? 13.760 -7.387 2.093 1.00 94.94 94 GLU A C 1
ATOM 661 O O . GLU A 1 94 ? 13.070 -6.399 1.834 1.00 94.94 94 GLU A O 1
ATOM 666 N N . ALA A 1 95 ? 14.787 -7.774 1.331 1.00 95.44 95 ALA A N 1
ATOM 667 C CA . ALA A 1 95 ? 15.173 -7.150 0.072 1.00 95.44 95 ALA A CA 1
ATOM 668 C C . ALA A 1 95 ? 15.493 -8.227 -0.974 1.00 95.44 95 ALA A C 1
ATOM 670 O O . ALA A 1 95 ? 16.416 -9.032 -0.811 1.00 95.44 95 ALA A O 1
ATOM 671 N N . HIS A 1 96 ? 14.758 -8.239 -2.084 1.00 96.50 96 HIS A N 1
ATOM 672 C CA . HIS A 1 96 ? 14.934 -9.243 -3.131 1.00 96.50 96 HIS A CA 1
ATOM 673 C C . HIS A 1 96 ? 15.938 -8.781 -4.189 1.00 96.50 96 HIS A C 1
ATOM 675 O O . HIS A 1 96 ? 15.605 -8.076 -5.141 1.00 96.50 96 HIS A O 1
ATOM 681 N N . LEU A 1 97 ? 17.184 -9.229 -4.043 1.00 97.12 97 LEU A N 1
ATOM 682 C CA . LEU A 1 97 ? 18.276 -8.870 -4.946 1.00 97.12 97 LEU A CA 1
ATOM 683 C C . LEU A 1 97 ? 18.316 -9.740 -6.215 1.00 97.12 97 LEU A C 1
ATOM 685 O O . LEU A 1 97 ? 18.048 -10.952 -6.194 1.00 97.12 97 LEU A O 1
ATOM 689 N N . PHE A 1 98 ? 18.733 -9.127 -7.322 1.00 98.19 98 PHE A N 1
ATOM 690 C CA . PHE A 1 98 ? 19.084 -9.798 -8.573 1.00 98.19 98 PHE A CA 1
ATOM 691 C C . PHE A 1 98 ? 20.313 -9.155 -9.224 1.00 98.19 98 PHE A C 1
ATOM 693 O O . PHE A 1 98 ? 20.706 -8.042 -8.880 1.00 98.19 98 PHE A O 1
ATOM 700 N N . ALA A 1 99 ? 20.937 -9.869 -10.164 1.00 98.25 99 ALA A N 1
ATOM 701 C CA . ALA A 1 99 ? 22.024 -9.325 -10.969 1.00 98.25 99 ALA A CA 1
ATOM 702 C C . ALA A 1 99 ? 21.433 -8.487 -12.120 1.00 98.25 99 ALA A C 1
ATOM 704 O O . ALA A 1 99 ? 20.805 -9.063 -13.009 1.00 98.25 99 ALA A O 1
ATOM 705 N N . PRO A 1 100 ? 21.632 -7.156 -12.158 1.00 98.19 100 PRO A N 1
ATOM 706 C CA . PRO A 1 100 ? 20.968 -6.306 -13.146 1.00 98.19 100 PRO A CA 1
ATOM 707 C C . PRO A 1 100 ? 21.680 -6.289 -14.508 1.00 98.19 100 PRO A C 1
ATOM 709 O O . PRO A 1 100 ? 21.119 -5.853 -15.511 1.00 98.19 100 PRO A O 1
ATOM 712 N N . ARG A 1 101 ? 22.924 -6.776 -14.580 1.00 98.50 101 ARG A N 1
ATOM 713 C CA . ARG A 1 101 ? 23.752 -6.723 -15.792 1.00 98.50 101 ARG A CA 1
ATOM 714 C C . ARG A 1 101 ? 23.088 -7.316 -17.048 1.00 98.50 101 ARG A C 1
ATOM 716 O O . ARG A 1 101 ? 23.192 -6.660 -18.086 1.00 98.50 101 ARG A O 1
ATOM 723 N N . PRO A 1 102 ? 22.443 -8.503 -17.022 1.00 98.56 102 PRO A N 1
ATOM 724 C CA . PRO A 1 102 ? 21.839 -9.079 -18.226 1.00 98.56 102 PRO A CA 1
ATOM 725 C C . PRO A 1 102 ? 20.741 -8.188 -18.814 1.00 98.56 102 PRO A C 1
ATOM 727 O O . PRO A 1 102 ? 20.785 -7.873 -20.002 1.00 98.56 102 PRO A O 1
ATOM 730 N N . VAL A 1 103 ? 19.811 -7.711 -17.979 1.00 98.62 103 VAL A N 1
ATOM 731 C CA . VAL A 1 103 ? 18.701 -6.862 -18.432 1.00 98.62 103 VAL A CA 1
ATOM 732 C C . VAL A 1 103 ? 19.170 -5.471 -18.860 1.00 98.62 103 VAL A C 1
ATOM 734 O O . VAL A 1 103 ? 18.703 -4.958 -19.875 1.00 98.62 103 VAL A O 1
ATOM 737 N N . ILE A 1 104 ? 20.143 -4.878 -18.155 1.00 98.50 104 ILE A N 1
ATOM 738 C CA . ILE A 1 104 ? 20.707 -3.575 -18.529 1.00 98.50 104 ILE A CA 1
ATOM 739 C C . ILE A 1 104 ? 21.349 -3.662 -19.914 1.00 98.50 104 ILE A C 1
ATOM 741 O O . ILE A 1 104 ? 21.004 -2.873 -20.792 1.00 98.50 104 ILE A O 1
ATOM 745 N N . ARG A 1 105 ? 22.228 -4.645 -20.149 1.00 97.88 105 ARG A N 1
ATOM 746 C CA . ARG A 1 105 ? 22.870 -4.828 -21.462 1.00 97.88 105 ARG A CA 1
ATOM 747 C C . ARG A 1 105 ? 21.843 -5.065 -22.556 1.00 97.88 105 ARG A C 1
ATOM 749 O O . ARG A 1 105 ? 21.887 -4.399 -23.587 1.00 97.88 105 ARG A O 1
ATOM 756 N N . ARG A 1 106 ? 20.867 -5.936 -22.285 1.00 98.38 106 ARG A N 1
ATOM 757 C CA . ARG A 1 106 ? 19.796 -6.226 -23.233 1.00 98.38 106 ARG A CA 1
ATOM 758 C C . ARG A 1 106 ? 19.002 -4.974 -23.603 1.00 98.38 106 ARG A C 1
ATOM 760 O O . ARG A 1 106 ? 18.684 -4.780 -24.771 1.00 98.38 106 ARG A O 1
ATOM 767 N N . SER A 1 107 ? 18.720 -4.098 -22.639 1.00 98.19 107 SER A N 1
ATOM 768 C CA . SER A 1 107 ? 18.020 -2.838 -22.907 1.00 98.19 107 SER A CA 1
ATOM 769 C C . SER A 1 107 ? 18.797 -1.911 -23.847 1.00 98.19 107 SER A C 1
ATOM 771 O O . SER A 1 107 ? 18.197 -1.319 -24.740 1.00 98.19 107 SER A O 1
ATOM 773 N N . GLN A 1 108 ? 20.126 -1.843 -23.704 1.00 96.38 108 GLN A N 1
ATOM 774 C CA . GLN A 1 108 ? 20.988 -1.003 -24.540 1.00 96.38 108 GLN A CA 1
ATOM 775 C C . GLN A 1 108 ? 21.137 -1.541 -25.969 1.00 96.38 108 GLN A C 1
ATOM 777 O O . GLN A 1 108 ? 21.285 -0.757 -26.902 1.00 96.38 108 GLN A O 1
ATOM 782 N N . GLU A 1 109 ? 21.090 -2.864 -26.145 1.00 97.12 109 GLU A N 1
ATOM 783 C CA . GLU A 1 109 ? 21.075 -3.517 -27.461 1.00 97.12 109 GLU A CA 1
ATOM 784 C C . GLU A 1 109 ? 19.762 -3.269 -28.212 1.00 97.12 109 GLU A C 1
ATOM 786 O O . GLU A 1 109 ? 19.764 -3.074 -29.425 1.00 97.12 109 GLU A O 1
ATOM 791 N N . LEU A 1 110 ? 18.636 -3.308 -27.494 1.00 96.56 110 LEU A N 1
ATOM 792 C CA . LEU A 1 110 ? 17.301 -3.174 -28.077 1.00 96.56 110 LEU A CA 1
ATOM 793 C C . LEU A 1 110 ? 16.946 -1.725 -28.411 1.00 96.56 110 LEU A C 1
ATOM 795 O O . LEU A 1 110 ? 16.228 -1.477 -29.381 1.00 96.56 110 LEU A O 1
ATOM 799 N N . LEU A 1 111 ? 17.415 -0.775 -27.602 1.00 94.56 111 LEU A N 1
ATOM 800 C CA . LEU A 1 111 ? 17.090 0.634 -27.759 1.00 94.56 111 LEU A CA 1
ATOM 801 C C . LEU A 1 111 ? 18.293 1.516 -27.405 1.00 94.56 111 LEU A C 1
ATOM 803 O O . LEU A 1 111 ? 18.788 1.529 -26.278 1.00 94.56 111 LEU A O 1
ATOM 807 N N . GLY A 1 112 ? 18.737 2.315 -28.376 1.00 91.25 112 GLY A N 1
ATOM 808 C CA . GLY A 1 112 ? 19.773 3.318 -28.150 1.00 91.25 112 GLY A CA 1
ATOM 809 C C . GLY A 1 112 ? 19.297 4.419 -27.198 1.00 91.25 112 GLY A C 1
ATOM 810 O O . GLY A 1 112 ? 18.170 4.897 -27.295 1.00 91.25 112 GLY A O 1
ATOM 811 N N . GLY A 1 113 ? 20.174 4.854 -26.290 1.00 90.56 113 GLY A N 1
ATOM 812 C CA . GLY A 1 113 ? 19.905 5.996 -25.409 1.00 90.56 113 GLY A CA 1
ATOM 813 C C . GLY A 1 113 ? 19.050 5.696 -24.175 1.00 90.56 113 GLY A C 1
ATOM 814 O O . GLY A 1 113 ? 18.597 6.643 -23.535 1.00 90.56 113 GLY A O 1
ATOM 815 N N . VAL A 1 114 ? 18.857 4.421 -23.815 1.00 97.25 114 VAL A N 1
ATOM 816 C CA . VAL A 1 114 ? 18.180 4.040 -22.565 1.00 97.25 114 VAL A CA 1
ATOM 817 C C . VAL A 1 114 ? 18.925 4.614 -21.358 1.00 97.25 114 VAL A C 1
ATOM 819 O O . VAL A 1 114 ? 20.117 4.362 -21.154 1.00 97.25 114 VAL A O 1
ATOM 822 N N . VAL A 1 115 ? 18.204 5.383 -20.544 1.00 98.12 115 VAL A N 1
ATOM 823 C CA . VAL A 1 115 ? 18.657 5.793 -19.217 1.00 98.12 115 VAL A CA 1
ATOM 824 C C . VAL A 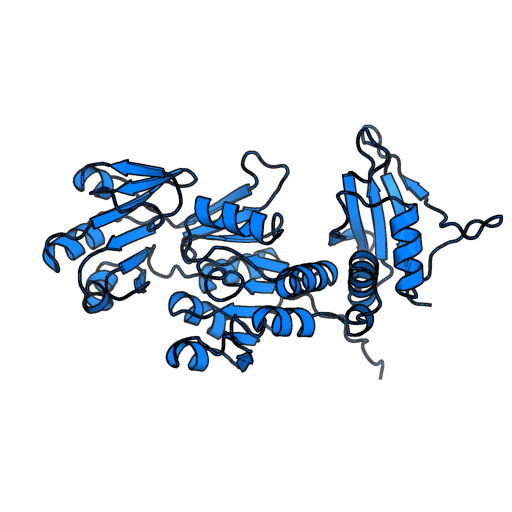1 115 ? 18.393 4.643 -18.256 1.00 98.12 115 VAL A C 1
ATOM 826 O O . VAL A 1 115 ? 17.299 4.082 -18.219 1.00 98.12 115 VAL A O 1
ATOM 829 N N . VAL A 1 116 ? 19.416 4.292 -17.486 1.00 98.38 116 VAL A N 1
ATOM 830 C CA . VAL A 1 116 ? 19.383 3.211 -16.506 1.00 98.38 116 VAL A CA 1
ATOM 831 C C . VAL A 1 116 ? 19.441 3.852 -15.134 1.00 98.38 116 VAL A C 1
ATOM 833 O O . VAL A 1 116 ? 20.372 4.608 -14.853 1.00 98.38 116 VAL A O 1
ATOM 836 N N . ALA A 1 117 ? 18.467 3.544 -14.290 1.00 98.12 117 ALA A N 1
ATOM 837 C CA . ALA A 1 117 ? 18.435 3.965 -12.902 1.00 98.12 117 ALA A CA 1
ATOM 838 C C . ALA A 1 117 ? 18.351 2.725 -12.010 1.00 98.12 117 ALA A C 1
ATOM 840 O O . ALA A 1 117 ? 17.431 1.927 -12.139 1.00 98.12 117 ALA A O 1
ATOM 841 N N . VAL A 1 118 ? 19.318 2.548 -11.117 1.00 98.06 118 VAL A N 1
ATOM 842 C CA . VAL A 1 118 ? 19.334 1.474 -10.118 1.00 98.06 118 VAL A CA 1
ATOM 843 C C . VAL A 1 118 ? 19.003 2.090 -8.770 1.00 98.06 118 VAL A C 1
ATOM 845 O O . VAL A 1 118 ? 19.622 3.086 -8.390 1.00 98.06 118 VAL A O 1
ATOM 848 N N . GLU A 1 119 ? 18.031 1.523 -8.061 1.00 96.44 119 GLU A N 1
ATOM 849 C CA . GLU A 1 119 ? 17.648 2.021 -6.739 1.00 96.44 119 GLU A CA 1
ATOM 850 C C . GLU A 1 119 ? 18.839 1.925 -5.771 1.00 96.44 119 GLU A C 1
ATOM 852 O O . GLU A 1 119 ? 19.518 0.898 -5.689 1.00 96.44 119 GLU A O 1
ATOM 857 N N . ASP A 1 120 ? 19.091 3.015 -5.052 1.00 93.62 120 ASP A N 1
ATOM 858 C CA . ASP A 1 120 ? 20.007 3.082 -3.919 1.00 93.62 120 ASP A CA 1
ATOM 859 C C . ASP A 1 120 ? 19.166 3.147 -2.643 1.00 93.62 120 ASP A C 1
ATOM 861 O O . ASP A 1 120 ? 18.511 4.153 -2.349 1.00 93.62 120 ASP A O 1
ATOM 865 N N . VAL A 1 121 ? 19.081 2.011 -1.955 1.00 90.56 121 VAL A N 1
ATOM 866 C CA . VAL A 1 121 ? 18.045 1.738 -0.955 1.00 90.56 121 VAL A CA 1
ATOM 867 C C . VAL A 1 121 ? 18.126 2.744 0.190 1.00 90.56 121 VAL A C 1
ATOM 869 O O . VAL A 1 121 ? 19.149 2.879 0.851 1.00 90.56 121 VAL A O 1
ATOM 872 N N . GLY A 1 122 ? 17.023 3.458 0.428 1.00 86.94 122 GLY A N 1
ATOM 873 C CA . GLY A 1 122 ? 16.940 4.486 1.470 1.00 86.94 122 GLY A CA 1
ATOM 874 C C . GLY A 1 122 ? 17.583 5.833 1.110 1.00 86.94 122 GLY A C 1
ATOM 875 O O . GLY A 1 122 ? 17.481 6.766 1.901 1.00 86.94 122 GLY A O 1
ATOM 876 N N . VAL A 1 123 ? 18.182 5.969 -0.079 1.00 91.31 123 VAL A N 1
ATOM 877 C CA . VAL A 1 123 ? 18.835 7.206 -0.548 1.00 91.31 123 VAL A CA 1
ATOM 878 C C . VAL A 1 123 ? 18.128 7.782 -1.780 1.00 91.31 123 VAL A C 1
ATOM 880 O O . VAL A 1 123 ? 17.791 8.969 -1.826 1.00 91.31 123 VAL A O 1
ATOM 883 N N . GLY A 1 124 ? 17.869 6.947 -2.784 1.00 93.62 124 GLY A N 1
ATOM 884 C CA . GLY A 1 124 ? 17.302 7.358 -4.063 1.00 93.62 124 GLY A CA 1
ATOM 885 C C . GLY A 1 124 ? 17.779 6.451 -5.188 1.00 93.62 124 GLY A C 1
ATOM 886 O O . GLY A 1 124 ? 17.415 5.280 -5.229 1.00 93.62 124 GLY A O 1
ATOM 887 N N . TRP A 1 125 ? 18.564 6.990 -6.122 1.00 97.38 125 TRP A N 1
ATOM 888 C CA . TRP A 1 125 ? 18.916 6.311 -7.367 1.00 97.38 125 TRP A CA 1
ATOM 889 C C . TRP A 1 125 ? 20.341 6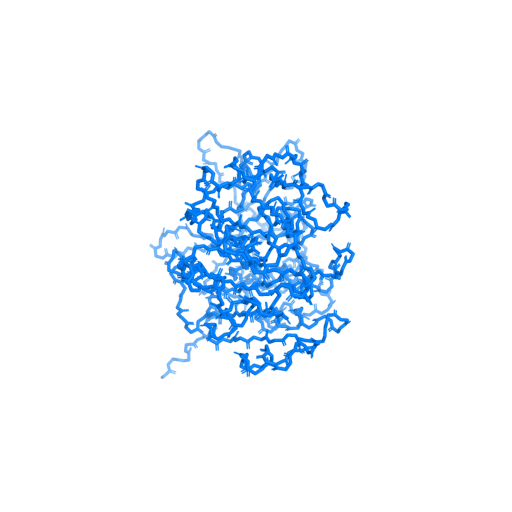.606 -7.821 1.00 97.38 125 TRP A C 1
ATOM 891 O O . TRP A 1 125 ? 20.778 7.758 -7.876 1.00 97.38 125 TRP A O 1
ATOM 901 N N . ARG A 1 126 ? 21.032 5.561 -8.273 1.00 97.75 126 ARG A N 1
ATOM 902 C CA . ARG A 1 126 ? 22.229 5.679 -9.107 1.00 97.75 126 ARG A CA 1
ATOM 903 C C . ARG A 1 126 ? 21.803 5.645 -10.568 1.00 97.75 126 ARG A C 1
ATOM 905 O O . ARG A 1 126 ? 21.127 4.708 -10.986 1.00 97.75 126 ARG A O 1
ATOM 912 N N . VAL A 1 127 ? 22.176 6.654 -11.347 1.00 98.31 127 VAL A N 1
ATOM 913 C CA . VAL A 1 127 ? 21.657 6.859 -12.707 1.00 98.31 127 VAL A CA 1
ATOM 914 C C . VAL A 1 127 ? 22.774 6.978 -13.737 1.00 98.31 127 VAL A C 1
ATOM 916 O O . VAL A 1 127 ? 23.804 7.594 -13.478 1.00 98.31 127 VAL A O 1
ATOM 919 N N . SER A 1 128 ? 22.565 6.440 -14.939 1.00 97.94 128 SER A N 1
ATOM 920 C CA . SER A 1 128 ? 23.508 6.612 -16.056 1.00 97.94 128 SER A CA 1
ATOM 921 C C . SER A 1 128 ? 23.479 8.026 -16.643 1.00 97.94 128 SER A C 1
ATOM 923 O O . SER A 1 128 ? 24.429 8.466 -17.292 1.00 97.94 128 SER A O 1
ATOM 925 N N . ARG A 1 129 ? 22.379 8.750 -16.420 1.00 97.19 129 ARG A N 1
ATOM 926 C CA . ARG A 1 129 ? 22.189 10.160 -16.764 1.00 97.19 129 ARG A CA 1
ATOM 927 C C . ARG A 1 129 ? 21.161 10.765 -15.818 1.00 97.19 129 ARG A C 1
ATOM 929 O O . ARG A 1 129 ? 20.199 10.094 -15.456 1.00 97.19 129 ARG A O 1
ATOM 936 N N . ARG A 1 130 ? 21.342 12.037 -15.457 1.00 95.81 130 ARG A N 1
ATOM 937 C CA . ARG A 1 130 ? 20.361 12.780 -14.658 1.00 95.81 130 ARG A CA 1
ATOM 938 C C . ARG A 1 130 ? 19.019 12.841 -15.387 1.00 95.81 130 ARG A C 1
ATOM 940 O O . ARG A 1 130 ? 18.962 13.263 -16.542 1.00 95.81 130 ARG A O 1
ATOM 947 N N . LEU A 1 131 ? 17.960 12.445 -14.692 1.00 94.94 131 LEU A N 1
ATOM 948 C CA . LEU A 1 131 ? 16.582 12.651 -15.120 1.00 94.94 131 LEU A CA 1
ATOM 949 C C . LEU A 1 131 ? 16.042 13.958 -14.524 1.00 94.94 131 LEU A C 1
ATOM 951 O O . LEU A 1 131 ? 16.517 14.362 -13.455 1.00 94.94 131 LEU A O 1
ATOM 955 N N . PRO A 1 132 ? 15.056 14.605 -15.179 1.00 93.69 132 PRO A N 1
ATOM 956 C CA . PRO A 1 132 ? 14.373 15.765 -14.618 1.00 93.69 132 PRO A CA 1
ATOM 957 C C . PRO A 1 132 ? 13.862 15.502 -13.199 1.00 93.69 132 PRO A C 1
ATOM 959 O O . PRO A 1 132 ? 13.500 14.372 -12.851 1.00 93.69 132 PRO A O 1
ATOM 962 N N . ASP A 1 133 ? 13.830 16.550 -12.382 1.00 87.81 133 ASP A N 1
ATOM 963 C CA . ASP A 1 133 ? 13.330 16.440 -11.016 1.00 87.81 133 ASP A CA 1
ATOM 964 C C . ASP A 1 133 ? 11.847 16.027 -11.018 1.00 87.81 133 ASP A C 1
ATOM 966 O O . ASP A 1 133 ? 11.073 16.396 -11.903 1.00 87.81 133 ASP A O 1
ATOM 970 N N . GLY A 1 134 ? 11.461 15.203 -10.042 1.00 85.31 134 GLY A N 1
ATOM 971 C CA . GLY A 1 134 ? 10.107 14.652 -9.927 1.00 85.31 134 GLY A CA 1
ATOM 972 C C . GLY A 1 134 ? 9.852 13.364 -10.719 1.00 85.31 134 GLY A C 1
ATOM 973 O O . GLY A 1 134 ? 8.877 12.681 -10.427 1.00 85.31 134 GLY A O 1
ATOM 974 N N . ILE A 1 135 ? 10.731 12.976 -11.654 1.00 89.62 135 ILE A N 1
ATOM 975 C CA . ILE A 1 135 ? 10.631 11.678 -12.353 1.00 89.62 135 ILE A CA 1
ATOM 976 C C . ILE A 1 135 ? 10.958 10.518 -11.409 1.00 89.62 135 ILE A C 1
ATOM 978 O O . ILE A 1 135 ? 10.246 9.519 -11.365 1.00 89.62 135 ILE A O 1
ATOM 982 N N . LEU A 1 136 ? 12.039 10.658 -10.641 1.00 91.69 136 LEU A N 1
ATOM 983 C CA . LEU A 1 136 ? 12.458 9.698 -9.626 1.00 91.69 136 LEU A CA 1
ATOM 984 C C . LEU A 1 136 ? 12.299 10.310 -8.235 1.00 91.69 136 LEU A C 1
ATOM 986 O O . LEU A 1 136 ? 12.595 11.484 -8.015 1.00 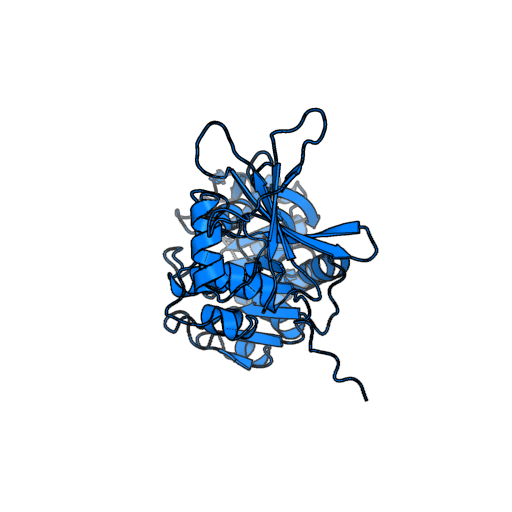91.69 136 LEU A O 1
ATOM 990 N N . ASN A 1 137 ? 11.861 9.490 -7.285 1.00 91.25 137 ASN A N 1
ATOM 991 C CA . ASN A 1 137 ? 11.820 9.836 -5.865 1.00 91.25 137 ASN A CA 1
ATOM 992 C C . ASN A 1 137 ? 13.203 9.630 -5.221 1.00 91.25 137 ASN A C 1
ATOM 994 O O . ASN A 1 137 ? 13.857 8.623 -5.475 1.00 91.25 137 ASN A O 1
ATOM 998 N N . GLY A 1 138 ? 13.626 10.556 -4.356 1.00 91.75 138 GLY A N 1
ATOM 999 C CA . GLY A 1 138 ? 14.938 10.516 -3.694 1.00 91.75 138 GLY A CA 1
ATOM 1000 C C . GLY A 1 138 ? 16.066 11.179 -4.495 1.00 91.75 138 GLY A C 1
ATOM 1001 O O . GLY A 1 138 ? 15.845 11.763 -5.556 1.00 91.75 138 GLY A O 1
ATOM 1002 N N . ALA A 1 139 ? 17.287 11.127 -3.958 1.00 94.31 139 ALA A N 1
ATOM 1003 C CA . ALA A 1 139 ? 18.454 11.754 -4.579 1.00 94.31 139 ALA A CA 1
ATOM 1004 C C . ALA A 1 139 ? 18.920 10.986 -5.828 1.00 94.31 139 ALA A C 1
ATOM 1006 O O . ALA A 1 139 ? 18.774 9.770 -5.907 1.00 94.31 139 ALA A O 1
ATOM 1007 N N . GLN A 1 140 ? 19.515 11.688 -6.797 1.00 97.31 140 GLN A N 1
ATOM 1008 C CA . GLN A 1 140 ? 20.110 11.071 -7.987 1.00 97.31 140 GLN A CA 1
ATOM 1009 C C . GLN A 1 140 ? 21.631 11.245 -7.989 1.00 97.31 140 GLN A C 1
ATOM 1011 O O . GLN A 1 140 ? 22.121 12.378 -8.026 1.00 97.31 140 GLN A O 1
ATOM 1016 N N . THR A 1 141 ? 22.358 10.131 -8.051 1.00 97.19 141 THR A N 1
ATOM 1017 C CA . THR A 1 141 ? 23.821 10.081 -8.180 1.00 97.19 141 THR A CA 1
ATOM 1018 C C . THR A 1 141 ? 24.192 9.566 -9.565 1.00 97.19 141 THR A C 1
ATOM 1020 O O . THR A 1 141 ? 23.859 8.437 -9.921 1.00 97.19 141 THR A O 1
ATOM 1023 N N . ILE A 1 142 ? 24.878 10.380 -10.370 1.00 97.88 142 ILE A N 1
ATOM 1024 C CA . ILE A 1 142 ? 25.289 9.980 -11.723 1.00 97.88 142 ILE A CA 1
ATOM 1025 C C . ILE A 1 142 ? 26.491 9.030 -11.635 1.00 97.88 142 ILE A C 1
ATOM 1027 O O . ILE A 1 142 ? 27.457 9.321 -10.933 1.00 97.88 142 ILE A O 1
ATOM 1031 N N . THR A 1 143 ? 26.450 7.911 -12.358 1.00 97.56 143 THR A N 1
ATOM 1032 C CA . THR A 1 143 ? 27.535 6.918 -12.407 1.00 97.56 143 THR A CA 1
ATOM 1033 C C . THR A 1 143 ? 27.597 6.219 -13.771 1.00 97.56 143 THR A C 1
ATOM 1035 O O . THR A 1 143 ? 26.741 6.431 -14.634 1.00 97.56 143 THR A O 1
ATOM 1038 N N . SER A 1 144 ? 28.626 5.403 -14.005 1.00 97.38 144 SER A N 1
ATOM 1039 C CA . SER A 1 144 ? 28.787 4.687 -15.268 1.00 97.38 144 SER A CA 1
ATOM 1040 C C . SER A 1 144 ? 27.835 3.488 -15.357 1.00 97.38 144 SER A C 1
ATOM 1042 O O . SER A 1 144 ? 27.488 2.861 -14.358 1.00 97.38 144 SER A O 1
ATOM 1044 N N . VAL A 1 145 ? 27.444 3.096 -16.573 1.00 97.19 145 VAL A N 1
ATOM 1045 C CA . VAL A 1 145 ? 26.646 1.868 -16.768 1.00 97.19 145 VAL A CA 1
ATOM 1046 C C . VAL A 1 145 ? 27.407 0.619 -16.306 1.00 97.19 145 VAL A C 1
ATOM 1048 O O . VAL A 1 145 ? 26.786 -0.341 -15.849 1.00 97.19 145 VAL A O 1
ATOM 1051 N N . ALA A 1 146 ? 28.741 0.629 -16.392 1.00 97.19 146 ALA A N 1
ATOM 1052 C CA . ALA A 1 146 ? 29.568 -0.460 -15.883 1.00 97.19 146 ALA A CA 1
ATOM 1053 C C . ALA A 1 146 ? 29.372 -0.642 -14.369 1.00 97.19 146 ALA A C 1
ATOM 1055 O O . ALA A 1 146 ? 29.144 -1.767 -13.928 1.00 97.19 146 ALA A O 1
ATOM 1056 N N . ASP A 1 147 ? 29.342 0.454 -13.607 1.00 97.12 147 ASP A N 1
ATOM 1057 C CA . ASP A 1 147 ? 29.113 0.433 -12.157 1.00 97.12 147 ASP A CA 1
ATOM 1058 C C . ASP A 1 147 ? 27.677 0.023 -11.806 1.00 97.12 147 ASP A C 1
ATOM 1060 O O . ASP A 1 147 ? 27.455 -0.741 -10.865 1.00 97.12 147 ASP A O 1
ATOM 1064 N N . LEU A 1 148 ? 26.689 0.460 -12.598 1.00 97.38 148 LEU A N 1
ATOM 1065 C CA . LEU A 1 148 ? 25.293 0.019 -12.446 1.00 97.38 148 LEU A CA 1
ATOM 1066 C C . LEU A 1 148 ? 25.129 -1.489 -12.683 1.00 97.38 148 LEU A C 1
ATOM 1068 O O . LEU A 1 148 ? 24.256 -2.115 -12.090 1.00 97.38 148 LEU A O 1
ATOM 1072 N N . CYS A 1 149 ? 25.968 -2.085 -13.533 1.00 97.62 149 CYS A N 1
ATOM 1073 C CA . CYS A 1 149 ? 25.981 -3.527 -13.780 1.00 97.62 149 CYS A CA 1
ATOM 1074 C C . CYS A 1 149 ? 26.749 -4.326 -12.717 1.00 97.62 149 CYS A C 1
ATOM 1076 O O . CYS A 1 149 ? 26.609 -5.550 -12.677 1.00 97.62 149 CYS A O 1
ATOM 1078 N N . ALA A 1 150 ? 27.613 -3.676 -11.934 1.00 95.69 150 ALA A N 1
ATOM 1079 C CA . ALA A 1 150 ? 28.601 -4.354 -11.101 1.00 95.69 150 ALA A CA 1
ATOM 1080 C C . ALA A 1 150 ? 28.024 -4.895 -9.788 1.00 95.69 150 ALA A C 1
ATOM 1082 O O . ALA A 1 150 ? 28.533 -5.887 -9.269 1.00 95.69 150 ALA A O 1
ATOM 1083 N N . THR A 1 151 ? 26.969 -4.272 -9.257 1.00 93.12 151 THR A N 1
ATOM 1084 C CA . THR A 1 151 ? 26.391 -4.644 -7.961 1.00 93.12 151 THR A CA 1
ATOM 1085 C C . THR A 1 151 ? 24.981 -5.221 -8.097 1.00 93.12 151 THR A C 1
ATOM 1087 O O . THR A 1 151 ? 24.233 -4.810 -8.988 1.00 93.12 151 THR A O 1
ATOM 1090 N N . PRO A 1 152 ? 24.590 -6.181 -7.234 1.00 96.56 152 PRO A N 1
ATOM 1091 C CA . PRO A 1 152 ? 23.203 -6.615 -7.142 1.00 96.56 152 PRO A CA 1
ATOM 1092 C C . PRO A 1 152 ? 22.265 -5.439 -6.856 1.00 96.56 152 PRO A C 1
ATOM 1094 O O . PRO A 1 152 ? 22.618 -4.514 -6.125 1.00 96.56 152 PRO A O 1
ATOM 1097 N N . ALA A 1 153 ? 21.064 -5.498 -7.423 1.00 96.50 153 ALA A N 1
ATOM 1098 C CA . ALA A 1 153 ? 20.041 -4.470 -7.289 1.00 96.50 153 ALA A CA 1
ATOM 1099 C C . ALA A 1 153 ? 18.730 -5.079 -6.788 1.00 96.50 153 ALA A C 1
ATOM 1101 O O . ALA A 1 153 ? 18.434 -6.237 -7.082 1.00 96.50 153 ALA A O 1
ATOM 1102 N N . THR A 1 154 ? 17.929 -4.292 -6.072 1.00 95.88 154 THR A N 1
ATOM 1103 C CA . THR A 1 154 ? 16.527 -4.632 -5.771 1.00 95.88 154 THR A CA 1
ATOM 1104 C C . THR A 1 154 ? 15.609 -4.232 -6.915 1.00 95.88 154 THR A C 1
ATOM 1106 O O . THR A 1 154 ? 14.687 -4.966 -7.267 1.00 95.88 154 THR A O 1
ATOM 1109 N N . ARG A 1 155 ? 15.898 -3.088 -7.544 1.00 97.12 155 ARG A N 1
ATOM 1110 C CA . ARG A 1 155 ? 15.125 -2.556 -8.659 1.00 97.12 155 ARG A CA 1
ATOM 1111 C C . ARG A 1 155 ? 15.982 -1.773 -9.643 1.00 97.12 155 ARG A C 1
ATOM 1113 O O . ARG A 1 155 ? 16.894 -1.040 -9.258 1.00 97.12 155 ARG A O 1
ATOM 1120 N N . VAL A 1 156 ? 15.620 -1.897 -10.915 1.00 98.25 156 VAL A N 1
ATOM 1121 C CA . VAL A 1 156 ? 16.132 -1.081 -12.016 1.00 98.25 156 VAL A CA 1
ATOM 1122 C C . VAL A 1 156 ? 14.958 -0.442 -12.749 1.00 98.25 156 VAL A C 1
ATOM 1124 O O . VAL A 1 156 ? 14.038 -1.144 -13.149 1.00 98.25 156 VAL A O 1
ATOM 1127 N N . ALA A 1 157 ? 14.991 0.871 -12.952 1.00 97.88 157 ALA A N 1
ATOM 1128 C CA . ALA A 1 157 ? 14.117 1.562 -13.890 1.00 97.88 157 ALA A CA 1
ATOM 1129 C C . ALA A 1 157 ? 14.880 1.799 -15.201 1.00 97.88 157 ALA A C 1
ATOM 1131 O O . ALA A 1 157 ? 16.010 2.299 -15.205 1.00 97.88 157 ALA A O 1
ATOM 1132 N N . LEU A 1 158 ? 14.264 1.416 -16.317 1.00 98.31 158 LEU A N 1
ATOM 1133 C CA . LEU A 1 158 ? 14.793 1.618 -17.663 1.00 98.31 158 LEU A CA 1
ATOM 1134 C C . LEU A 1 158 ? 13.889 2.603 -18.396 1.00 98.31 158 LEU A C 1
ATOM 1136 O O . LEU A 1 158 ? 12.702 2.331 -18.596 1.00 98.31 158 LEU A O 1
ATOM 1140 N N . LEU A 1 159 ? 14.458 3.739 -18.796 1.00 97.75 159 LEU A N 1
ATOM 1141 C CA . LEU A 1 159 ? 13.721 4.820 -19.436 1.00 97.75 159 LEU A CA 1
ATOM 1142 C C . LEU A 1 159 ? 14.229 5.040 -20.859 1.00 97.75 159 LEU A C 1
ATOM 1144 O O . LEU A 1 159 ? 15.420 5.260 -21.078 1.00 97.75 159 LEU A O 1
ATOM 1148 N N . GLY A 1 160 ? 13.325 5.004 -21.833 1.00 96.12 160 GLY A N 1
ATOM 1149 C CA . GLY A 1 160 ? 13.650 5.218 -23.239 1.00 96.12 160 GLY A CA 1
ATOM 1150 C C . GLY A 1 160 ? 12.410 5.195 -24.141 1.00 96.12 160 GLY A C 1
ATOM 1151 O O . GLY A 1 160 ? 11.466 4.462 -23.839 1.00 96.12 160 GLY A O 1
ATOM 1152 N N . PRO A 1 161 ? 12.397 5.947 -25.260 1.00 96.25 161 PRO A N 1
ATOM 1153 C CA . PRO A 1 161 ? 11.232 6.049 -26.140 1.00 96.25 161 PRO A CA 1
ATOM 1154 C C . PRO A 1 161 ? 10.687 4.693 -26.625 1.00 96.25 161 PRO A C 1
ATOM 1156 O O . PRO A 1 161 ? 11.289 3.995 -27.442 1.00 96.25 161 PRO A O 1
ATOM 1159 N N . GLY A 1 162 ? 9.505 4.327 -26.138 1.00 95.56 162 GLY A N 1
ATOM 1160 C CA . GLY A 1 162 ? 8.780 3.104 -26.443 1.00 95.56 162 GLY A CA 1
ATOM 1161 C C . GLY A 1 162 ? 9.418 1.825 -25.912 1.00 95.56 162 GLY A C 1
ATOM 1162 O O . GLY A 1 162 ? 9.131 0.753 -26.452 1.00 95.56 162 GLY A O 1
ATOM 1163 N N . ILE A 1 163 ? 10.240 1.918 -24.860 1.00 97.44 163 ILE A N 1
ATOM 1164 C CA . ILE A 1 163 ? 10.873 0.767 -24.199 1.00 97.44 163 ILE A CA 1
ATOM 1165 C C . ILE A 1 163 ? 9.853 -0.307 -23.785 1.00 97.44 163 ILE A C 1
ATOM 1167 O O . ILE A 1 163 ? 10.168 -1.495 -23.819 1.00 97.44 163 ILE A O 1
ATOM 1171 N N . ARG A 1 164 ? 8.591 0.071 -23.516 1.00 96.38 164 ARG A N 1
ATOM 1172 C CA . ARG A 1 164 ? 7.504 -0.876 -23.202 1.00 96.38 164 ARG A CA 1
ATOM 1173 C C . ARG A 1 164 ? 7.271 -1.954 -24.269 1.00 96.38 164 ARG A C 1
ATOM 1175 O O . ARG A 1 164 ? 6.717 -2.999 -23.957 1.00 96.38 164 ARG A O 1
ATOM 1182 N N . ARG A 1 165 ? 7.656 -1.717 -25.531 1.00 96.81 165 ARG A N 1
ATOM 1183 C CA . ARG A 1 165 ? 7.509 -2.704 -26.621 1.00 96.81 165 ARG A CA 1
ATOM 1184 C C . ARG A 1 165 ? 8.444 -3.904 -26.456 1.00 96.81 165 ARG A C 1
ATOM 1186 O O . ARG A 1 165 ? 8.255 -4.914 -27.120 1.00 96.81 165 ARG A O 1
ATOM 1193 N N . PHE A 1 166 ? 9.439 -3.787 -25.581 1.00 97.62 166 PHE A N 1
ATOM 1194 C CA . PHE A 1 166 ? 10.476 -4.786 -25.364 1.00 97.62 166 PHE A CA 1
ATOM 1195 C C . PHE A 1 166 ? 10.319 -5.552 -24.045 1.00 97.62 166 PHE A C 1
ATOM 1197 O O . PHE A 1 166 ? 11.251 -6.243 -23.648 1.00 97.62 166 PHE A O 1
ATOM 1204 N N . VAL A 1 167 ? 9.167 -5.452 -23.370 1.00 97.44 167 VAL A N 1
ATOM 1205 C CA . VAL A 1 167 ? 8.911 -6.123 -22.079 1.00 97.44 167 VAL A CA 1
ATOM 1206 C C . VAL A 1 167 ? 9.258 -7.608 -22.134 1.00 97.44 167 VAL A C 1
ATOM 1208 O O . VAL A 1 167 ? 10.058 -8.055 -21.319 1.00 97.44 167 VAL A O 1
ATOM 1211 N N . ASP A 1 168 ? 8.765 -8.344 -23.133 1.00 98.06 168 ASP A N 1
ATOM 1212 C CA . ASP A 1 168 ? 9.020 -9.787 -23.248 1.00 98.06 168 ASP A CA 1
ATOM 1213 C C . ASP A 1 168 ? 10.507 -10.097 -23.483 1.00 98.06 168 ASP A C 1
ATOM 1215 O O . ASP A 1 168 ? 11.076 -11.002 -22.874 1.00 98.06 168 ASP A O 1
ATOM 1219 N N . ALA A 1 169 ? 11.174 -9.299 -24.322 1.00 98.19 169 ALA A N 1
ATOM 1220 C CA . ALA A 1 169 ? 12.597 -9.458 -24.616 1.00 98.19 169 ALA A CA 1
ATOM 1221 C C . ALA A 1 169 ? 13.493 -9.132 -23.408 1.00 98.19 169 ALA A C 1
ATOM 1223 O O . ALA A 1 169 ? 14.568 -9.716 -23.268 1.00 98.19 169 ALA A O 1
ATOM 1224 N N . LEU A 1 170 ? 13.067 -8.202 -22.550 1.00 98.56 170 LEU A N 1
ATOM 1225 C CA . LEU A 1 170 ? 13.735 -7.885 -21.290 1.00 98.56 170 LEU A CA 1
ATOM 1226 C C . LEU A 1 170 ? 13.450 -8.967 -20.239 1.00 98.56 170 LEU A C 1
ATOM 1228 O O . LEU A 1 170 ? 14.380 -9.425 -19.580 1.00 98.56 170 LEU A O 1
ATOM 1232 N N . ALA A 1 171 ? 12.205 -9.432 -20.121 1.00 98.25 171 ALA A N 1
ATOM 1233 C CA . ALA A 1 171 ? 11.803 -10.483 -19.185 1.00 98.25 171 ALA A CA 1
ATOM 1234 C C . ALA A 1 171 ? 12.515 -11.819 -19.464 1.00 98.25 171 ALA A C 1
ATOM 1236 O O . ALA A 1 171 ? 12.909 -12.519 -18.529 1.00 98.25 171 ALA A O 1
ATOM 1237 N N . ALA A 1 172 ? 12.800 -12.120 -20.737 1.00 98.38 172 ALA A N 1
ATOM 1238 C CA . ALA A 1 172 ? 13.594 -13.277 -21.160 1.00 98.38 172 ALA A CA 1
ATOM 1239 C C . ALA A 1 172 ? 15.022 -13.317 -20.569 1.00 98.38 172 ALA A C 1
ATOM 1241 O O . ALA A 1 172 ? 15.684 -14.349 -20.633 1.00 98.38 172 ALA A O 1
ATOM 1242 N N . THR A 1 173 ? 15.499 -12.226 -19.956 1.00 98.38 173 THR A N 1
ATOM 1243 C CA . THR A 1 173 ? 16.773 -12.197 -19.214 1.00 98.38 173 THR A CA 1
ATOM 1244 C C . THR A 1 173 ? 16.679 -12.756 -17.786 1.00 98.38 173 THR A C 1
ATOM 1246 O O . THR A 1 173 ? 17.670 -12.731 -17.057 1.00 98.38 173 THR A O 1
ATOM 1249 N N . GLY A 1 174 ? 15.518 -13.287 -17.386 1.00 98.12 174 GLY A N 1
ATOM 1250 C CA . GLY A 1 174 ? 15.306 -13.902 -16.074 1.00 98.12 174 GLY A CA 1
ATOM 1251 C C . GLY A 1 174 ? 14.957 -12.884 -14.990 1.00 98.12 174 GLY A C 1
ATOM 1252 O O . GLY A 1 174 ? 15.500 -12.943 -13.887 1.00 98.12 174 GLY A O 1
ATOM 1253 N N . VAL A 1 175 ? 14.071 -11.939 -15.308 1.00 98.50 175 VAL A N 1
ATOM 1254 C CA . VAL A 1 175 ? 13.614 -10.860 -14.414 1.00 98.50 175 VAL A CA 1
ATOM 1255 C C . VAL A 1 175 ? 12.120 -10.603 -14.602 1.00 98.50 175 VAL A C 1
ATOM 1257 O O . VAL A 1 175 ? 11.560 -10.925 -15.650 1.00 98.50 175 VAL A O 1
ATOM 1260 N N . THR A 1 176 ? 11.472 -9.995 -13.609 1.00 98.25 176 THR A N 1
ATOM 1261 C CA . THR A 1 176 ? 10.105 -9.481 -13.770 1.00 98.25 176 THR A CA 1
ATOM 1262 C C . THR A 1 176 ? 10.185 -8.058 -14.311 1.00 98.25 176 THR A C 1
ATOM 1264 O O . THR A 1 176 ? 10.886 -7.225 -13.735 1.00 98.25 176 THR A O 1
ATOM 1267 N N . VAL A 1 177 ? 9.467 -7.774 -15.401 1.00 97.94 177 VAL A N 1
ATOM 1268 C CA . VAL A 1 177 ? 9.434 -6.452 -16.045 1.00 97.94 177 VAL A CA 1
ATOM 1269 C C . VAL A 1 177 ? 8.006 -5.925 -16.057 1.00 97.94 177 VAL A C 1
ATOM 1271 O O . VAL A 1 177 ? 7.116 -6.563 -16.615 1.00 97.94 177 VAL A O 1
ATOM 1274 N N . THR A 1 178 ? 7.799 -4.740 -15.488 1.00 95.88 178 THR A N 1
ATOM 1275 C CA . THR A 1 178 ? 6.483 -4.108 -15.374 1.00 95.88 178 THR A CA 1
ATOM 1276 C C . THR A 1 178 ? 6.499 -2.732 -16.039 1.00 95.88 178 THR A C 1
ATOM 1278 O O . THR A 1 178 ? 7.299 -1.879 -15.653 1.00 95.88 178 THR A O 1
ATOM 1281 N N . PRO A 1 179 ? 5.645 -2.470 -17.040 1.00 94.25 179 PRO A N 1
ATOM 1282 C CA . PRO A 1 179 ? 5.506 -1.132 -17.611 1.00 94.25 179 PRO A CA 1
ATOM 1283 C C . PRO A 1 179 ? 4.980 -0.128 -16.584 1.00 94.25 179 PRO A C 1
ATOM 1285 O O . PRO A 1 179 ? 4.013 -0.431 -15.893 1.00 94.25 179 PRO A O 1
ATOM 1288 N N . ALA A 1 180 ? 5.562 1.073 -16.556 1.00 89.25 180 ALA A N 1
ATOM 1289 C CA . ALA A 1 180 ? 5.067 2.218 -15.776 1.00 89.25 180 ALA A CA 1
ATOM 1290 C C . ALA A 1 180 ? 4.785 3.441 -16.678 1.00 89.25 180 ALA A C 1
ATOM 1292 O O . ALA A 1 180 ? 4.836 4.593 -16.256 1.00 89.25 180 ALA A O 1
ATOM 1293 N N . GLY A 1 181 ? 4.563 3.193 -17.974 1.00 89.06 181 GLY A N 1
ATOM 1294 C CA . GLY A 1 181 ? 4.330 4.210 -18.996 1.00 89.06 181 GLY A CA 1
ATOM 1295 C C . GLY A 1 181 ? 4.736 3.742 -20.396 1.00 89.06 181 GLY A C 1
ATOM 1296 O O . GLY A 1 181 ? 5.127 2.592 -20.604 1.00 89.06 181 GLY A O 1
ATOM 1297 N N . SER A 1 182 ? 4.658 4.638 -21.387 1.00 90.88 182 SER A N 1
ATOM 1298 C CA . SER A 1 182 ? 5.149 4.367 -22.750 1.00 90.88 182 SER A CA 1
ATOM 1299 C C . SER A 1 182 ? 6.659 4.158 -22.798 1.00 90.88 182 SER A C 1
ATOM 1301 O O . SER A 1 182 ? 7.145 3.303 -23.542 1.00 90.88 182 SER A O 1
ATOM 1303 N N . ASP A 1 183 ? 7.372 4.930 -21.985 1.00 96.12 183 ASP A N 1
ATOM 1304 C CA . ASP A 1 183 ? 8.816 5.129 -22.084 1.00 96.12 183 ASP A CA 1
ATOM 1305 C C . ASP A 1 183 ? 9.544 4.723 -20.795 1.00 96.12 183 ASP A C 1
ATOM 1307 O O . ASP A 1 183 ? 10.696 5.098 -20.595 1.00 96.12 183 ASP A O 1
ATOM 1311 N N . TRP A 1 184 ? 8.876 3.950 -19.931 1.00 96.00 184 TRP A N 1
ATOM 1312 C CA . TRP A 1 184 ? 9.392 3.471 -18.649 1.00 96.00 184 TRP A CA 1
ATOM 1313 C C . TRP A 1 184 ? 9.001 2.009 -18.422 1.00 96.00 184 TRP A C 1
ATOM 1315 O O . TRP A 1 184 ? 7.818 1.658 -18.483 1.00 96.00 184 TRP A O 1
ATOM 1325 N N . VAL A 1 185 ? 9.983 1.172 -18.071 1.00 97.69 185 VAL A N 1
ATOM 1326 C CA . VAL A 1 185 ? 9.742 -0.136 -17.437 1.00 97.69 185 VAL A CA 1
ATOM 1327 C C . VAL A 1 185 ? 10.510 -0.268 -16.121 1.00 97.69 185 VAL A C 1
ATOM 1329 O O . VAL A 1 185 ? 11.674 0.117 -16.021 1.00 97.69 185 VAL A O 1
ATOM 1332 N N . ASP A 1 186 ? 9.844 -0.826 -15.117 1.00 97.44 186 ASP A N 1
ATOM 1333 C CA . ASP A 1 186 ? 10.455 -1.275 -13.874 1.00 97.44 186 ASP A CA 1
ATOM 1334 C C . ASP A 1 186 ? 10.894 -2.725 -13.997 1.00 97.44 186 ASP A C 1
ATOM 1336 O O . ASP A 1 186 ? 10.177 -3.561 -14.544 1.00 97.44 186 ASP A O 1
ATOM 1340 N N . VAL A 1 187 ? 12.059 -3.029 -13.442 1.00 98.44 187 VAL A N 1
ATOM 1341 C CA . VAL A 1 187 ? 12.638 -4.364 -13.428 1.00 98.44 187 VAL A CA 1
ATOM 1342 C C . VAL A 1 187 ? 12.999 -4.754 -12.006 1.00 98.44 187 VAL A C 1
ATOM 1344 O O . VAL A 1 187 ? 13.718 -4.028 -11.316 1.00 98.44 187 VAL A O 1
ATOM 1347 N N . VAL A 1 188 ? 12.528 -5.924 -11.592 1.00 98.31 188 VAL A N 1
ATOM 1348 C CA . VAL A 1 188 ? 12.821 -6.536 -10.291 1.00 98.31 188 VAL A CA 1
ATOM 1349 C C . VAL A 1 188 ? 13.211 -8.003 -10.477 1.00 98.31 188 VAL A C 1
ATOM 1351 O O . VAL A 1 188 ? 13.145 -8.554 -11.581 1.00 98.31 188 VAL A O 1
ATOM 1354 N N . LYS A 1 189 ? 13.633 -8.657 -9.391 1.00 98.50 189 LYS A N 1
ATOM 1355 C CA . LYS A 1 189 ? 13.956 -10.089 -9.386 1.00 98.50 189 LYS A CA 1
ATOM 1356 C C . LYS A 1 189 ? 12.800 -10.918 -9.970 1.00 98.50 189 LYS A C 1
ATOM 1358 O O . LYS A 1 189 ? 11.635 -10.641 -9.698 1.00 98.50 189 LYS A O 1
ATOM 1363 N N . LEU A 1 190 ? 13.126 -11.955 -10.746 1.00 98.19 190 LEU A N 1
ATOM 1364 C CA . LEU A 1 190 ? 12.133 -12.871 -11.315 1.00 98.19 190 LEU A CA 1
ATOM 1365 C C . LEU A 1 190 ? 11.180 -13.412 -10.245 1.00 98.19 190 LEU A C 1
ATOM 1367 O O . LEU A 1 190 ? 11.619 -13.878 -9.194 1.00 98.19 190 LEU A O 1
ATOM 1371 N N . GLY A 1 191 ? 9.885 -13.365 -10.548 1.00 96.81 191 GLY A N 1
ATOM 1372 C CA . GLY A 1 191 ? 8.821 -13.830 -9.665 1.00 96.81 191 GLY A CA 1
ATOM 1373 C C . GLY A 1 191 ? 8.413 -12.823 -8.590 1.00 96.81 191 GLY A C 1
ATOM 1374 O O . GLY A 1 191 ? 7.364 -13.009 -7.991 1.00 96.81 191 GLY A O 1
ATOM 1375 N N . VAL A 1 192 ? 9.168 -11.741 -8.369 1.00 97.94 192 VAL A N 1
ATOM 1376 C CA . VAL A 1 192 ? 8.783 -10.697 -7.409 1.00 97.94 192 VAL A CA 1
ATOM 1377 C C . VAL A 1 192 ? 7.711 -9.791 -8.009 1.00 97.94 192 VAL A C 1
ATOM 1379 O O . VAL A 1 192 ? 7.810 -9.359 -9.158 1.00 97.94 192 VAL A O 1
ATOM 1382 N N . SER A 1 193 ? 6.687 -9.515 -7.209 1.00 97.38 193 SER A N 1
ATOM 1383 C CA . SER A 1 193 ? 5.582 -8.594 -7.470 1.00 97.38 193 SER A CA 1
ATOM 1384 C C . SER A 1 193 ? 5.022 -8.077 -6.140 1.00 97.38 193 SER A C 1
ATOM 1386 O O . SER A 1 193 ? 5.311 -8.647 -5.085 1.00 97.38 193 SER A O 1
ATOM 1388 N N . LYS A 1 194 ? 4.143 -7.063 -6.171 1.00 98.25 194 LYS A N 1
ATOM 1389 C CA . LYS A 1 194 ? 3.397 -6.643 -4.970 1.00 98.25 194 LYS A CA 1
ATOM 1390 C C . LYS A 1 194 ? 2.690 -7.839 -4.313 1.00 98.25 194 LYS A C 1
ATOM 1392 O O . LYS A 1 194 ? 2.797 -8.022 -3.108 1.00 98.25 194 LYS A O 1
ATOM 1397 N N . ALA A 1 195 ? 2.040 -8.693 -5.107 1.00 98.44 195 ALA A N 1
ATOM 1398 C CA . ALA A 1 195 ? 1.264 -9.837 -4.623 1.00 98.44 195 ALA A CA 1
ATOM 1399 C C . ALA A 1 195 ? 2.100 -10.877 -3.868 1.00 98.44 195 ALA A C 1
ATOM 1401 O O . ALA A 1 195 ? 1.685 -11.369 -2.825 1.00 98.44 195 ALA A O 1
ATOM 1402 N N . THR A 1 196 ? 3.287 -11.210 -4.376 1.00 98.25 196 THR A N 1
ATOM 1403 C CA . THR A 1 196 ? 4.137 -12.245 -3.765 1.00 98.25 196 THR A CA 1
ATOM 1404 C C . THR A 1 196 ? 4.683 -11.804 -2.414 1.00 98.25 196 THR A C 1
ATOM 1406 O O . THR A 1 196 ? 4.752 -12.612 -1.492 1.00 98.25 196 THR A O 1
ATOM 1409 N N . THR A 1 197 ? 5.002 -10.516 -2.277 1.00 98.25 197 THR A N 1
ATOM 1410 C CA . THR A 1 197 ? 5.459 -9.931 -1.011 1.00 98.25 197 THR A CA 1
ATOM 1411 C C . THR A 1 197 ? 4.284 -9.720 -0.050 1.00 98.25 197 THR A C 1
ATOM 1413 O O . THR A 1 197 ? 4.404 -9.977 1.144 1.00 98.25 197 THR A O 1
ATOM 1416 N N . LEU A 1 198 ? 3.100 -9.347 -0.552 1.00 98.69 198 LEU A N 1
ATOM 1417 C CA . LEU A 1 198 ? 1.869 -9.290 0.249 1.00 98.69 198 LEU A CA 1
ATOM 1418 C C . LEU A 1 198 ? 1.458 -10.667 0.793 1.00 98.69 198 LEU A C 1
ATOM 1420 O O . LEU A 1 198 ? 1.002 -10.764 1.929 1.00 98.69 198 LEU A O 1
ATOM 1424 N N . GLU A 1 199 ? 1.669 -11.741 0.032 1.00 98.56 199 GLU A N 1
ATOM 1425 C CA . GLU A 1 199 ? 1.444 -13.114 0.494 1.00 98.56 199 GLU A CA 1
ATOM 1426 C C . GLU A 1 199 ? 2.400 -13.512 1.629 1.00 98.56 199 GLU A C 1
ATOM 1428 O O . GLU A 1 199 ? 2.052 -14.298 2.512 1.00 98.56 199 GLU A O 1
ATOM 1433 N N . GLU A 1 200 ? 3.616 -12.975 1.637 1.00 97.94 200 GLU A N 1
ATOM 1434 C CA . GLU A 1 200 ? 4.533 -13.132 2.760 1.00 97.94 200 GLU A CA 1
ATOM 1435 C C . GLU A 1 200 ? 4.038 -12.388 4.005 1.00 97.94 200 GLU A C 1
ATOM 1437 O O . GLU A 1 200 ? 3.961 -12.983 5.082 1.00 97.94 200 GLU A O 1
ATOM 1442 N N . VAL A 1 201 ? 3.602 -11.133 3.848 1.00 98.06 201 VAL A N 1
ATOM 1443 C CA . VAL A 1 201 ? 2.992 -10.343 4.930 1.00 98.06 201 VAL A CA 1
ATOM 1444 C C . VAL A 1 201 ? 1.771 -11.052 5.507 1.00 98.06 201 VAL A C 1
ATOM 1446 O O . VAL A 1 201 ? 1.656 -11.185 6.723 1.00 98.06 201 VAL A O 1
ATOM 1449 N N . ARG A 1 202 ? 0.887 -11.572 4.648 1.00 98.06 202 ARG A N 1
ATOM 1450 C CA . ARG A 1 202 ? -0.302 -12.331 5.052 1.00 98.06 202 ARG A CA 1
ATOM 1451 C C . ARG A 1 202 ? 0.058 -13.506 5.958 1.00 98.06 202 ARG A C 1
ATOM 1453 O O . ARG A 1 202 ? -0.586 -13.692 6.986 1.00 98.06 202 ARG A O 1
ATOM 1460 N N . ARG A 1 203 ? 1.086 -14.279 5.588 1.00 97.00 203 ARG A N 1
ATOM 1461 C CA . ARG A 1 203 ? 1.574 -15.422 6.377 1.00 97.00 203 ARG A CA 1
ATOM 1462 C C . ARG A 1 203 ? 2.191 -14.984 7.703 1.00 97.00 203 ARG A C 1
ATOM 1464 O O . ARG A 1 203 ? 1.897 -15.602 8.717 1.00 97.00 203 ARG A O 1
ATOM 1471 N N . ARG A 1 204 ? 2.993 -13.912 7.716 1.00 95.31 204 ARG A N 1
ATOM 1472 C CA . ARG A 1 204 ? 3.585 -13.349 8.947 1.00 95.31 204 ARG A CA 1
ATOM 1473 C C . ARG A 1 204 ? 2.522 -12.827 9.924 1.00 95.31 204 ARG A C 1
ATOM 1475 O O . ARG A 1 204 ? 2.725 -12.890 11.130 1.00 95.31 204 ARG A O 1
ATOM 1482 N N . LEU A 1 205 ? 1.409 -12.313 9.402 1.00 92.94 205 LEU A N 1
ATOM 1483 C CA . LEU A 1 205 ? 0.273 -11.817 10.185 1.00 92.94 205 LEU A CA 1
ATOM 1484 C C . LEU A 1 205 ? -0.759 -12.897 10.546 1.00 92.94 205 LEU A C 1
ATOM 1486 O O . LEU A 1 205 ? -1.723 -12.580 11.236 1.00 92.94 205 LEU A O 1
ATOM 1490 N N . ASP A 1 206 ? -0.593 -14.129 10.054 1.00 92.88 206 ASP A N 1
ATOM 1491 C CA . ASP A 1 206 ? -1.566 -15.223 10.185 1.00 92.88 206 ASP A CA 1
ATOM 1492 C C . ASP A 1 206 ? -2.998 -14.835 9.752 1.00 92.88 206 ASP A C 1
ATOM 1494 O O . ASP A 1 206 ? -4.005 -15.219 10.344 1.00 92.88 206 ASP A O 1
ATOM 1498 N N . VAL A 1 207 ? -3.105 -14.030 8.689 1.00 94.31 207 VAL A N 1
ATOM 1499 C CA . VAL A 1 207 ? -4.399 -13.609 8.133 1.00 94.31 207 VAL A CA 1
ATOM 1500 C C . VAL A 1 207 ? -4.903 -14.682 7.161 1.00 94.31 207 VAL A C 1
ATOM 1502 O O . VAL A 1 207 ? -4.182 -15.028 6.218 1.00 94.31 207 VAL A O 1
ATOM 1505 N N . PRO A 1 208 ? -6.134 -15.209 7.305 1.00 95.12 208 PRO A N 1
ATOM 1506 C CA . PRO A 1 208 ? -6.691 -16.163 6.349 1.00 95.12 208 PRO A CA 1
ATOM 1507 C C . PRO A 1 208 ? -6.713 -15.603 4.922 1.00 95.12 208 PRO A C 1
ATOM 1509 O O . PRO A 1 208 ? -6.979 -14.421 4.715 1.00 95.12 208 PRO A O 1
ATOM 1512 N N . SER A 1 209 ? -6.498 -16.449 3.912 1.00 95.25 209 SER A N 1
ATOM 1513 C CA . SER A 1 209 ? -6.547 -16.020 2.502 1.00 95.25 209 SER A CA 1
ATOM 1514 C C . SER A 1 209 ? -7.884 -15.369 2.128 1.00 95.25 209 SER A C 1
ATOM 1516 O O . SER A 1 209 ? -7.889 -14.368 1.419 1.00 95.25 209 SER A O 1
ATOM 1518 N N . GLY A 1 210 ? -9.000 -15.863 2.677 1.00 96.75 210 GLY A N 1
ATOM 1519 C CA . GLY A 1 210 ? -10.340 -15.280 2.514 1.00 96.75 210 GLY A CA 1
ATOM 1520 C C . GLY A 1 210 ? -10.539 -13.896 3.150 1.00 96.75 210 GLY A C 1
ATOM 1521 O O . GLY A 1 210 ? -11.574 -13.278 2.929 1.00 96.75 210 GLY A O 1
ATOM 1522 N N . SER A 1 211 ? -9.567 -13.398 3.917 1.00 96.88 211 SER A N 1
ATOM 1523 C CA . SER A 1 211 ? -9.591 -12.094 4.597 1.00 96.88 211 SER A CA 1
ATOM 1524 C C . SER A 1 211 ? -8.549 -11.143 4.001 1.00 96.88 211 SER A C 1
ATOM 1526 O O . SER A 1 211 ? -7.852 -10.416 4.707 1.00 96.88 211 SER A O 1
ATOM 1528 N N . THR A 1 212 ? -8.410 -11.168 2.677 1.00 98.56 212 THR A N 1
ATOM 1529 C CA . THR A 1 212 ? -7.503 -10.289 1.932 1.00 98.56 212 THR A CA 1
ATOM 1530 C C . THR A 1 212 ? -8.293 -9.357 1.022 1.00 98.56 212 THR A C 1
ATOM 1532 O O . THR A 1 212 ? -9.171 -9.782 0.270 1.00 98.56 212 THR A O 1
ATOM 1535 N N . VAL A 1 213 ? -7.972 -8.069 1.098 1.00 98.75 213 VAL A N 1
ATOM 1536 C CA . VAL A 1 213 ? -8.549 -7.007 0.271 1.00 98.75 213 VAL A CA 1
ATOM 1537 C C . VAL A 1 213 ? -7.402 -6.302 -0.440 1.00 98.75 213 VAL A C 1
ATOM 1539 O O . VAL A 1 213 ? -6.382 -6.033 0.188 1.00 98.75 213 VAL A O 1
ATOM 1542 N N . ALA A 1 214 ? -7.546 -5.989 -1.725 1.00 98.88 214 ALA A N 1
ATOM 1543 C CA . ALA A 1 214 ? -6.575 -5.174 -2.454 1.00 98.88 214 ALA A CA 1
ATOM 1544 C C . ALA A 1 214 ? -7.278 -4.060 -3.227 1.00 98.88 214 ALA A C 1
ATOM 1546 O O . ALA A 1 214 ? -8.306 -4.314 -3.851 1.00 98.88 214 ALA A O 1
ATOM 1547 N N . VAL A 1 215 ? -6.713 -2.852 -3.213 1.00 98.88 215 VAL A N 1
ATOM 1548 C CA . VAL A 1 215 ? -7.194 -1.708 -4.002 1.00 98.88 215 VAL A CA 1
ATOM 1549 C C . VAL A 1 215 ? -6.050 -1.158 -4.847 1.00 98.88 215 VAL A C 1
ATOM 1551 O O . VAL A 1 215 ? -4.972 -0.907 -4.309 1.00 98.88 215 VAL A O 1
ATOM 1554 N N . GLY A 1 216 ? -6.277 -0.990 -6.149 1.00 98.56 216 GLY A N 1
ATOM 1555 C CA . GLY A 1 216 ? -5.264 -0.505 -7.092 1.00 98.56 216 GLY A CA 1
ATOM 1556 C C . GLY A 1 216 ? -5.856 0.049 -8.387 1.00 98.56 216 GLY A C 1
ATOM 1557 O O . GLY A 1 216 ? -7.056 -0.102 -8.649 1.00 98.56 216 GLY A O 1
ATOM 1558 N N . ASP A 1 217 ? -5.018 0.672 -9.212 1.00 98.25 217 ASP A N 1
ATOM 1559 C CA . ASP A 1 217 ? -5.440 1.329 -10.452 1.00 98.25 217 ASP A CA 1
ATOM 1560 C C . ASP A 1 217 ? -4.536 1.095 -11.667 1.00 98.25 217 ASP A C 1
ATOM 1562 O O . ASP A 1 217 ? -4.988 1.330 -12.791 1.00 98.25 217 ASP A O 1
ATOM 1566 N N . ASP A 1 218 ? -3.326 0.555 -11.499 1.00 96.75 218 ASP A N 1
ATOM 1567 C CA . ASP A 1 218 ? -2.379 0.394 -12.606 1.00 96.75 218 ASP A CA 1
ATOM 1568 C C . ASP A 1 218 ? -1.936 -1.067 -12.825 1.00 96.75 218 ASP A C 1
ATOM 1570 O O . ASP A 1 218 ? -2.289 -2.013 -12.120 1.00 96.75 218 ASP A O 1
ATOM 1574 N N . VAL A 1 219 ? -1.185 -1.293 -13.900 1.00 95.31 219 VAL A N 1
ATOM 1575 C CA . VAL A 1 219 ? -0.740 -2.601 -14.390 1.00 95.31 219 VAL A CA 1
ATOM 1576 C C . VAL A 1 219 ? 0.061 -3.385 -13.349 1.00 95.31 219 VAL A C 1
ATOM 1578 O O . VAL A 1 219 ? -0.015 -4.615 -13.312 1.00 95.31 219 VAL A O 1
ATOM 1581 N N . ASN A 1 220 ? 0.835 -2.695 -12.512 1.00 95.38 220 ASN A N 1
ATOM 1582 C CA . ASN A 1 220 ? 1.596 -3.304 -11.421 1.00 95.38 220 ASN A CA 1
ATOM 1583 C C . ASN A 1 220 ? 0.707 -3.812 -10.266 1.00 95.38 220 ASN A C 1
ATOM 1585 O O . ASN A 1 220 ? 1.205 -4.565 -9.426 1.00 95.38 220 ASN A O 1
ATOM 1589 N N . ASP A 1 221 ? -0.586 -3.474 -10.251 1.00 98.31 221 ASP A N 1
ATOM 1590 C CA . ASP A 1 221 ? -1.553 -3.911 -9.239 1.00 98.31 221 ASP A CA 1
ATOM 1591 C C . ASP A 1 221 ? -2.290 -5.191 -9.621 1.00 98.31 221 ASP A C 1
ATOM 1593 O O . ASP A 1 221 ? -2.819 -5.884 -8.754 1.00 98.31 221 ASP A O 1
ATOM 1597 N N . GLU A 1 222 ? -2.305 -5.568 -10.901 1.00 97.75 222 GLU A N 1
ATOM 1598 C CA . GLU A 1 222 ? -3.117 -6.696 -11.367 1.00 97.75 222 GLU A CA 1
ATOM 1599 C C . GLU A 1 222 ? -2.844 -8.000 -10.617 1.00 97.75 222 GLU A C 1
ATOM 1601 O O . GLU A 1 222 ? -3.758 -8.786 -10.374 1.00 97.75 222 GLU A O 1
ATOM 1606 N N . ALA A 1 223 ? -1.583 -8.249 -10.260 1.00 97.81 223 ALA A N 1
ATOM 1607 C CA . ALA A 1 223 ? -1.219 -9.432 -9.498 1.00 97.81 223 ALA A CA 1
ATOM 1608 C C . ALA A 1 223 ? -1.839 -9.405 -8.093 1.00 97.81 223 ALA A C 1
ATOM 1610 O O . ALA A 1 223 ? -2.358 -10.427 -7.651 1.00 97.81 223 ALA A O 1
ATOM 1611 N N . MET A 1 224 ? -1.816 -8.256 -7.398 1.00 98.38 224 MET A N 1
ATOM 1612 C CA . MET A 1 224 ? -2.379 -8.162 -6.045 1.00 98.38 224 MET A CA 1
ATOM 1613 C C . MET A 1 224 ? -3.911 -8.144 -6.064 1.00 98.38 224 MET A C 1
ATOM 1615 O O . MET A 1 224 ? -4.534 -8.716 -5.176 1.00 98.38 224 MET A O 1
ATOM 1619 N N . LEU A 1 225 ? -4.516 -7.573 -7.111 1.00 98.81 225 LEU A N 1
ATOM 1620 C CA . LEU A 1 225 ? -5.965 -7.588 -7.319 1.00 98.81 225 LEU A CA 1
ATOM 1621 C C . LEU A 1 225 ? -6.499 -9.008 -7.548 1.00 98.81 225 LEU A C 1
ATOM 1623 O O . LEU A 1 225 ? -7.538 -9.348 -6.996 1.00 98.81 225 LEU A O 1
ATOM 1627 N N . ARG A 1 226 ? -5.778 -9.853 -8.301 1.00 98.56 226 ARG A N 1
ATOM 1628 C CA . ARG A 1 226 ? -6.136 -11.277 -8.470 1.00 98.56 226 ARG A CA 1
ATOM 1629 C C . ARG A 1 226 ? -5.840 -12.122 -7.233 1.00 98.56 226 ARG A C 1
ATOM 1631 O O . ARG A 1 226 ? -6.493 -13.136 -7.019 1.00 98.56 226 ARG A O 1
ATOM 1638 N N . TRP A 1 227 ? -4.808 -11.752 -6.478 1.00 98.56 227 TRP A N 1
ATOM 1639 C CA . TRP A 1 227 ? -4.391 -12.463 -5.270 1.00 98.56 227 TRP A CA 1
ATOM 1640 C C . TRP A 1 227 ? -5.386 -12.285 -4.120 1.00 98.56 227 TRP A C 1
ATOM 1642 O O . TRP A 1 227 ? -5.656 -13.244 -3.400 1.00 98.56 227 TRP A O 1
ATOM 1652 N N . ALA A 1 228 ? -5.924 -11.077 -3.948 1.00 98.62 228 ALA A N 1
ATOM 1653 C CA . ALA A 1 228 ? -6.852 -10.789 -2.867 1.00 98.62 228 ALA A CA 1
ATOM 1654 C C . ALA A 1 228 ? -8.198 -11.503 -3.066 1.00 98.62 228 ALA A C 1
ATOM 1656 O O . ALA A 1 228 ? -8.758 -11.507 -4.161 1.00 98.62 228 ALA A O 1
ATOM 1657 N N . ALA A 1 229 ? -8.769 -12.023 -1.977 1.00 98.25 229 ALA A N 1
ATOM 1658 C CA . ALA A 1 229 ? -10.126 -12.568 -1.960 1.00 98.25 229 ALA A CA 1
ATOM 1659 C C . ALA A 1 229 ? -11.164 -11.523 -2.398 1.00 98.25 229 ALA A C 1
ATOM 1661 O O . ALA A 1 229 ? -12.158 -11.863 -3.036 1.00 98.25 229 ALA A O 1
ATOM 1662 N N . ARG A 1 230 ? -10.900 -10.248 -2.091 1.00 98.50 230 ARG A N 1
ATOM 1663 C CA . ARG A 1 230 ? -11.621 -9.090 -2.618 1.00 98.50 230 ARG A CA 1
ATOM 1664 C C . ARG A 1 230 ? -10.646 -8.110 -3.272 1.00 98.50 230 ARG A C 1
ATOM 1666 O O . ARG A 1 230 ? -10.120 -7.207 -2.624 1.00 98.50 230 ARG A O 1
ATOM 1673 N N . GLY A 1 231 ? -10.398 -8.290 -4.564 1.00 98.75 231 GLY A N 1
ATOM 1674 C CA . GLY A 1 231 ? -9.670 -7.320 -5.384 1.00 98.75 231 GLY A CA 1
ATOM 1675 C C . GLY A 1 231 ? -10.600 -6.235 -5.920 1.00 98.75 231 GLY A C 1
ATOM 1676 O O . GLY A 1 231 ? -11.616 -6.557 -6.538 1.00 98.75 231 GLY A O 1
ATOM 1677 N N . VAL A 1 232 ? -10.247 -4.966 -5.730 1.00 98.88 232 VAL A N 1
ATOM 1678 C CA . VAL A 1 232 ? -11.044 -3.805 -6.143 1.00 98.88 232 VAL A CA 1
ATOM 1679 C C . VAL A 1 232 ? -10.210 -2.882 -7.026 1.00 98.88 232 VAL A C 1
ATOM 1681 O O . VAL A 1 232 ? -9.221 -2.305 -6.581 1.00 98.88 232 VAL A O 1
ATOM 1684 N N . ALA A 1 233 ? -10.615 -2.707 -8.281 1.00 98.88 233 ALA A N 1
ATOM 1685 C CA . ALA A 1 233 ? -9.981 -1.732 -9.163 1.00 98.88 233 ALA A CA 1
ATOM 1686 C C . ALA A 1 233 ? -10.651 -0.356 -9.040 1.00 98.88 233 ALA A C 1
ATOM 1688 O O . ALA A 1 233 ? -11.876 -0.260 -8.936 1.00 98.88 233 ALA A O 1
ATOM 1689 N N . MET A 1 234 ? -9.872 0.720 -9.119 1.00 98.75 234 MET A N 1
ATOM 1690 C CA . MET A 1 234 ? -10.419 2.075 -9.262 1.00 98.75 234 MET A CA 1
ATOM 1691 C C . MET A 1 234 ? -11.116 2.237 -10.628 1.00 98.75 234 MET A C 1
ATOM 1693 O O . MET A 1 234 ? -10.641 1.716 -11.636 1.00 98.75 234 MET A O 1
ATOM 1697 N N . ALA A 1 235 ? -12.213 3.002 -10.724 1.00 98.50 235 ALA A N 1
ATOM 1698 C CA . ALA A 1 235 ? -12.974 3.120 -11.985 1.00 98.50 235 ALA A CA 1
ATOM 1699 C C . ALA A 1 235 ? -12.161 3.655 -13.179 1.00 98.50 235 ALA A C 1
ATOM 1701 O O . ALA A 1 235 ? -12.407 3.279 -14.327 1.00 98.50 235 ALA A O 1
ATOM 1702 N N . HIS A 1 236 ? -11.186 4.524 -12.915 1.00 98.00 236 HIS A N 1
ATOM 1703 C CA . HIS A 1 236 ? -10.328 5.125 -13.937 1.00 98.00 236 HIS A CA 1
ATOM 1704 C C . HIS A 1 236 ? -9.155 4.223 -14.360 1.00 98.00 236 HIS A C 1
ATOM 1706 O O . HIS A 1 236 ? -8.454 4.557 -15.316 1.00 98.00 236 HIS A O 1
ATOM 1712 N N . ALA A 1 237 ? -8.971 3.078 -13.693 1.00 97.94 237 ALA A N 1
ATOM 1713 C CA . ALA A 1 237 ? -7.958 2.090 -14.032 1.00 97.94 237 ALA A CA 1
ATOM 1714 C C . ALA A 1 237 ? -8.151 1.571 -15.468 1.00 97.94 237 ALA A C 1
ATOM 1716 O O . ALA A 1 237 ? -9.295 1.474 -15.933 1.00 97.94 237 ALA A O 1
ATOM 1717 N N . PRO A 1 238 ? -7.089 1.167 -16.188 1.00 96.94 238 PRO A N 1
ATOM 1718 C CA . PRO A 1 238 ? -7.214 0.530 -17.495 1.00 96.94 238 PRO A CA 1
ATOM 1719 C C . PRO A 1 238 ? -8.139 -0.696 -17.462 1.00 96.94 238 PRO A C 1
ATOM 1721 O O . PRO A 1 238 ? -8.204 -1.417 -16.468 1.00 96.94 238 PRO A O 1
ATOM 1724 N N . ALA A 1 239 ? -8.817 -0.997 -18.577 1.00 97.88 239 ALA A N 1
ATOM 1725 C CA . ALA A 1 239 ? -9.777 -2.109 -18.641 1.00 97.88 239 ALA A CA 1
ATOM 1726 C C . ALA A 1 239 ? -9.178 -3.448 -18.176 1.00 97.88 239 ALA A C 1
ATOM 1728 O O . ALA A 1 239 ? -9.819 -4.185 -17.436 1.00 97.88 239 ALA A O 1
ATOM 1729 N N . ARG A 1 240 ? -7.922 -3.726 -18.546 1.00 96.56 240 ARG A N 1
ATOM 1730 C CA . ARG A 1 240 ? -7.192 -4.926 -18.108 1.00 96.56 240 ARG A CA 1
ATOM 1731 C C . ARG A 1 240 ? -7.028 -5.030 -16.584 1.00 96.56 240 ARG A C 1
ATOM 1733 O O . ARG A 1 240 ? -7.137 -6.129 -16.052 1.00 96.56 240 ARG A O 1
ATOM 1740 N N . VAL A 1 241 ? -6.856 -3.898 -15.899 1.00 98.19 241 VAL A N 1
ATOM 1741 C CA . VAL A 1 241 ? -6.746 -3.831 -14.436 1.00 98.19 241 VAL A CA 1
ATOM 1742 C C . VAL A 1 241 ? -8.113 -4.066 -13.802 1.00 98.19 241 VAL A C 1
ATOM 1744 O O . VAL A 1 241 ? -8.239 -4.899 -12.911 1.00 98.19 241 VAL A O 1
ATOM 1747 N N . ARG A 1 242 ? -9.172 -3.438 -14.332 1.00 98.56 242 ARG A N 1
ATOM 1748 C CA . ARG A 1 242 ? -10.548 -3.686 -13.865 1.00 98.56 242 ARG A CA 1
ATOM 1749 C C . ARG A 1 242 ? -10.988 -5.137 -14.049 1.00 98.56 242 ARG A C 1
ATOM 1751 O O . ARG A 1 242 ? -11.637 -5.682 -13.170 1.00 98.56 242 ARG A O 1
ATOM 1758 N N . HIS A 1 243 ? -10.593 -5.783 -15.147 1.00 98.19 243 HIS A N 1
ATOM 1759 C CA . HIS A 1 243 ? -10.854 -7.208 -15.379 1.00 98.19 243 HIS A CA 1
ATOM 1760 C C . HIS A 1 243 ? -10.032 -8.146 -14.483 1.00 98.19 243 HIS A C 1
ATOM 1762 O O . HIS A 1 243 ? -10.385 -9.315 -14.352 1.00 98.19 243 HIS A O 1
ATOM 1768 N N . ALA A 1 244 ? -8.929 -7.672 -13.898 1.00 98.06 244 ALA A N 1
ATOM 1769 C CA . ALA A 1 244 ? -8.143 -8.438 -12.935 1.00 98.06 244 ALA A CA 1
ATOM 1770 C C . ALA A 1 244 ? -8.765 -8.431 -11.526 1.00 98.06 244 ALA A C 1
ATOM 1772 O O . ALA A 1 244 ? -8.432 -9.296 -10.720 1.00 98.06 244 ALA A O 1
ATOM 1773 N N . ALA A 1 245 ? -9.638 -7.464 -11.236 1.00 98.44 245 ALA A N 1
ATOM 1774 C CA . ALA A 1 245 ? -10.311 -7.298 -9.955 1.00 98.44 245 ALA A CA 1
ATOM 1775 C C . ALA A 1 245 ? -11.670 -8.018 -9.910 1.00 98.44 245 ALA A C 1
ATOM 1777 O O . ALA A 1 245 ? -12.296 -8.282 -10.935 1.00 98.44 245 ALA A O 1
ATOM 1778 N N . THR A 1 246 ? -12.141 -8.303 -8.695 1.00 97.94 246 THR A N 1
ATOM 1779 C CA . THR A 1 246 ? -13.475 -8.876 -8.441 1.00 97.94 246 THR A CA 1
ATOM 1780 C C . THR A 1 246 ? -14.592 -7.840 -8.547 1.00 97.94 246 THR A C 1
ATOM 1782 O O . THR A 1 246 ? -15.726 -8.181 -8.874 1.00 97.94 246 THR A O 1
ATOM 1785 N N . GLU A 1 247 ? -14.272 -6.570 -8.306 1.00 98.19 247 GLU A N 1
ATOM 1786 C CA . GLU A 1 247 ? -15.199 -5.452 -8.431 1.00 98.19 247 GLU A CA 1
ATOM 1787 C C . GLU A 1 247 ? -14.467 -4.161 -8.818 1.00 98.19 247 GLU A C 1
ATOM 1789 O O . GLU A 1 247 ? -13.236 -4.084 -8.843 1.00 98.19 247 GLU A O 1
ATOM 1794 N N . THR A 1 248 ? -15.240 -3.127 -9.141 1.00 98.75 248 THR A N 1
ATOM 1795 C CA . THR A 1 248 ? -14.737 -1.788 -9.453 1.00 98.75 248 THR A CA 1
ATOM 1796 C C . THR A 1 248 ? -15.388 -0.778 -8.512 1.00 98.75 248 THR A C 1
ATOM 1798 O O . THR A 1 248 ? -16.609 -0.773 -8.376 1.00 98.75 248 THR A O 1
ATOM 1801 N N . THR A 1 249 ? -14.582 0.071 -7.872 1.00 98.69 249 THR A N 1
ATOM 1802 C CA . THR A 1 249 ? -15.053 1.195 -7.039 1.00 98.69 249 THR A CA 1
ATOM 1803 C C . THR A 1 249 ? -15.083 2.501 -7.845 1.00 98.69 249 THR A C 1
ATOM 1805 O O . THR A 1 249 ? -14.792 2.501 -9.039 1.00 98.69 249 THR A O 1
ATOM 1808 N N . GLY A 1 250 ? -15.426 3.626 -7.211 1.00 98.50 250 GLY A N 1
ATOM 1809 C CA . GLY A 1 250 ? -15.382 4.961 -7.813 1.00 98.50 250 GLY A CA 1
ATOM 1810 C C . GLY A 1 250 ? -13.992 5.378 -8.316 1.00 98.50 250 GLY A C 1
ATOM 1811 O O . GLY A 1 250 ? -12.992 4.665 -8.181 1.00 98.50 250 GLY A O 1
ATOM 1812 N N . THR A 1 251 ? -13.909 6.553 -8.937 1.00 98.31 251 THR A N 1
ATOM 1813 C CA . THR A 1 251 ? -12.621 7.114 -9.356 1.00 98.31 251 THR A CA 1
ATOM 1814 C C . THR A 1 251 ? -11.848 7.675 -8.159 1.00 98.31 251 THR A C 1
ATOM 1816 O O . THR A 1 251 ? -12.341 7.714 -7.030 1.00 98.31 251 THR A O 1
ATOM 1819 N N . LEU A 1 252 ? -10.628 8.157 -8.408 1.00 95.88 252 LEU A N 1
ATOM 1820 C CA . LEU A 1 252 ? -9.885 8.940 -7.423 1.00 95.88 252 LEU A CA 1
ATOM 1821 C C . LEU A 1 252 ? -10.655 10.207 -6.999 1.00 95.88 252 LEU A C 1
ATOM 1823 O O . LEU A 1 252 ? -10.574 10.611 -5.846 1.00 95.88 252 LEU A O 1
ATOM 1827 N N . HIS A 1 253 ? -11.419 10.821 -7.912 1.00 96.06 253 HIS A N 1
ATOM 1828 C CA . HIS A 1 253 ? -12.226 12.010 -7.616 1.00 96.06 253 HIS A CA 1
ATOM 1829 C C . HIS A 1 253 ? -13.464 11.701 -6.769 1.00 96.06 253 HIS A C 1
ATOM 1831 O O . HIS A 1 253 ? -13.922 12.574 -6.040 1.00 96.06 253 HIS A O 1
ATOM 1837 N N . ASP A 1 254 ? -13.967 10.467 -6.838 1.00 97.12 254 ASP A N 1
ATOM 1838 C CA . ASP A 1 254 ? -15.144 10.009 -6.089 1.00 97.12 254 ASP A CA 1
ATOM 1839 C C . ASP A 1 254 ? -14.772 9.387 -4.730 1.00 97.12 254 ASP A C 1
ATOM 1841 O O . ASP A 1 254 ? -15.595 8.718 -4.108 1.00 97.12 254 ASP A O 1
ATOM 1845 N N . ASP A 1 255 ? -13.514 9.528 -4.295 1.00 97.88 255 ASP A N 1
ATOM 1846 C CA . ASP A 1 255 ? -12.973 8.862 -3.107 1.00 97.88 255 ASP A CA 1
ATOM 1847 C C . ASP A 1 255 ? -13.211 7.335 -3.125 1.00 97.88 255 ASP A C 1
ATOM 1849 O O . ASP A 1 255 ? -13.569 6.715 -2.115 1.00 97.88 255 ASP A O 1
ATOM 1853 N N . GLY A 1 256 ? -13.004 6.700 -4.287 1.00 98.38 256 GLY A N 1
ATOM 1854 C CA . GLY A 1 256 ? -13.269 5.272 -4.496 1.00 98.38 256 GLY A CA 1
ATOM 1855 C C . GLY A 1 256 ? -12.582 4.363 -3.470 1.00 98.38 256 GLY A C 1
ATOM 1856 O O . GLY A 1 256 ? -13.215 3.453 -2.929 1.00 98.38 256 GLY A O 1
ATOM 1857 N N . ALA A 1 257 ? -11.325 4.649 -3.121 1.00 98.31 257 ALA A N 1
ATOM 1858 C CA . ALA A 1 257 ? -10.600 3.912 -2.088 1.00 98.31 257 ALA A CA 1
ATOM 1859 C C . ALA A 1 257 ? -11.215 4.098 -0.687 1.00 98.31 257 ALA A C 1
ATOM 1861 O O . ALA A 1 257 ? -11.321 3.135 0.073 1.00 98.31 257 ALA A O 1
ATOM 1862 N N . ALA A 1 258 ? -11.694 5.304 -0.354 1.00 98.31 258 ALA A N 1
ATOM 1863 C CA . ALA A 1 258 ? -12.369 5.556 0.920 1.00 98.31 258 ALA A CA 1
ATOM 1864 C C . ALA A 1 258 ? -13.675 4.757 1.033 1.00 98.31 258 ALA A C 1
ATOM 1866 O O . ALA A 1 258 ? -13.999 4.255 2.107 1.00 98.31 258 ALA A O 1
ATOM 1867 N N . THR A 1 259 ? -14.409 4.599 -0.072 1.00 98.25 259 THR A N 1
ATOM 1868 C CA . THR A 1 259 ? -15.620 3.764 -0.124 1.00 98.25 259 THR A CA 1
ATOM 1869 C C . THR A 1 259 ? -15.309 2.302 0.199 1.00 98.25 259 THR A C 1
ATOM 1871 O O . THR A 1 259 ? -15.997 1.696 1.022 1.00 98.25 259 THR A O 1
ATOM 1874 N N . VAL A 1 260 ? -14.229 1.750 -0.368 1.00 98.38 260 VAL A N 1
ATOM 1875 C CA . VAL A 1 260 ? -13.790 0.381 -0.052 1.00 98.38 260 VAL A CA 1
ATOM 1876 C C . VAL A 1 260 ? -13.404 0.270 1.420 1.00 98.38 260 VAL A C 1
ATOM 1878 O O . VAL A 1 260 ? -13.911 -0.610 2.109 1.00 98.38 260 VAL A O 1
ATOM 1881 N N . LEU A 1 261 ? -12.576 1.185 1.929 1.00 97.88 261 LEU A N 1
ATOM 1882 C CA . LEU A 1 261 ? -12.136 1.174 3.326 1.00 97.88 261 LEU A CA 1
ATOM 1883 C C . LEU A 1 261 ? -13.314 1.258 4.306 1.00 97.88 261 LEU A C 1
ATOM 1885 O O . LEU A 1 261 ? -13.374 0.472 5.246 1.00 97.88 261 LEU A O 1
ATOM 1889 N N . ARG A 1 262 ? -14.297 2.134 4.056 1.00 97.12 262 ARG A N 1
ATOM 1890 C CA . ARG A 1 262 ? -15.513 2.234 4.884 1.00 97.12 262 ARG A CA 1
ATOM 1891 C C . ARG A 1 262 ? -16.347 0.959 4.870 1.00 97.12 262 ARG A C 1
ATOM 1893 O O . ARG A 1 262 ? -16.928 0.628 5.893 1.00 97.12 262 ARG A O 1
ATOM 1900 N N . SER A 1 263 ? -16.377 0.218 3.762 1.00 96.56 263 SER A N 1
ATOM 1901 C CA . SER A 1 263 ? -17.112 -1.056 3.698 1.00 96.56 263 SER A CA 1
ATOM 1902 C C . SER A 1 263 ? -16.524 -2.160 4.589 1.00 96.56 263 SER A C 1
ATOM 1904 O O . SER A 1 263 ? -17.177 -3.176 4.807 1.00 96.56 263 SER A O 1
ATOM 1906 N N . LEU A 1 264 ? -15.302 -1.970 5.097 1.00 95.12 264 LEU A N 1
ATOM 1907 C CA . LEU A 1 264 ? -14.660 -2.867 6.061 1.00 95.12 264 LEU A CA 1
ATOM 1908 C C . LEU A 1 264 ? -14.939 -2.449 7.515 1.00 95.12 264 LEU A C 1
ATOM 1910 O O . LEU A 1 264 ? -14.662 -3.195 8.447 1.00 95.12 264 LEU A O 1
ATOM 1914 N N . VAL A 1 265 ? -15.493 -1.255 7.722 1.00 93.75 265 VAL A N 1
ATOM 1915 C CA . VAL A 1 265 ? -15.710 -0.670 9.044 1.00 93.75 265 VAL A CA 1
ATOM 1916 C C . VAL A 1 265 ? -17.123 -1.006 9.538 1.00 93.75 265 VAL A C 1
ATOM 1918 O O . VAL A 1 265 ? -18.079 -0.909 8.766 1.00 93.75 265 VAL A O 1
ATOM 1921 N N . PRO A 1 266 ? -17.305 -1.355 10.825 1.00 91.62 266 PRO A N 1
ATOM 1922 C CA . PRO A 1 266 ? -18.632 -1.562 11.395 1.00 91.62 266 PRO A CA 1
ATOM 1923 C C . PRO A 1 266 ? -19.529 -0.322 11.274 1.00 91.62 266 PRO A C 1
ATOM 1925 O O . PRO A 1 266 ? -19.099 0.790 11.572 1.00 91.62 266 PRO A O 1
ATOM 1928 N N . GLU A 1 267 ? -20.804 -0.521 10.935 1.00 91.19 267 GLU A N 1
ATOM 1929 C CA . GLU A 1 267 ? -21.776 0.559 10.677 1.00 91.19 267 GLU A CA 1
ATOM 1930 C C . GLU A 1 267 ? -21.880 1.583 11.819 1.00 91.19 267 GLU A C 1
ATOM 1932 O O . GLU A 1 267 ? -21.958 2.783 11.575 1.00 91.19 267 GLU A O 1
ATOM 1937 N N . ALA A 1 268 ? -21.771 1.129 13.073 1.00 87.69 268 ALA A N 1
ATOM 1938 C CA . ALA A 1 268 ? -21.798 1.990 14.260 1.00 87.69 268 ALA A CA 1
ATOM 1939 C C . ALA A 1 268 ? -20.703 3.077 14.278 1.00 87.69 268 ALA A C 1
ATOM 1941 O O . ALA A 1 268 ? -20.826 4.059 15.003 1.00 87.69 268 ALA A O 1
ATOM 1942 N N . ALA A 1 269 ? -19.624 2.902 13.514 1.00 91.00 269 ALA A N 1
ATOM 1943 C CA . ALA A 1 269 ? -18.533 3.863 13.405 1.00 91.00 269 ALA A CA 1
ATOM 1944 C C . ALA A 1 269 ? -18.660 4.810 12.202 1.00 91.00 269 ALA A C 1
ATOM 1946 O O . ALA A 1 269 ? -17.839 5.711 12.051 1.00 91.00 269 ALA A O 1
ATOM 1947 N N . LEU A 1 270 ? -19.661 4.606 11.341 1.00 93.38 270 LEU A N 1
ATOM 1948 C CA . LEU A 1 270 ? -19.900 5.411 10.142 1.00 93.38 270 LEU A CA 1
ATOM 1949 C C . LEU A 1 270 ? -20.920 6.538 10.373 1.00 93.38 270 LEU A C 1
ATOM 1951 O O . LEU A 1 270 ? -21.294 7.218 9.419 1.00 93.38 270 LEU A O 1
ATOM 1955 N N . ASP A 1 271 ? -21.355 6.760 11.618 1.00 92.50 271 ASP A N 1
ATOM 1956 C CA . ASP A 1 271 ? -22.239 7.874 11.969 1.00 92.50 271 ASP A CA 1
ATOM 1957 C C . ASP A 1 271 ? -21.524 9.222 11.727 1.00 92.50 271 ASP A C 1
ATOM 1959 O O . ASP A 1 271 ? -20.518 9.518 12.385 1.00 92.50 271 ASP A O 1
ATOM 1963 N N . PRO A 1 272 ? -22.035 10.067 10.808 1.00 90.25 272 PRO A N 1
ATOM 1964 C CA . PRO A 1 272 ? -21.410 11.340 10.460 1.00 90.25 272 PRO A CA 1
ATOM 1965 C C . PRO A 1 272 ? -21.423 12.368 11.601 1.00 90.25 272 PRO A C 1
ATOM 1967 O O . PRO A 1 272 ? -20.718 13.373 11.514 1.00 90.25 272 PRO A O 1
ATOM 1970 N N . ASN A 1 273 ? -22.207 12.147 12.662 1.00 93.31 273 ASN A N 1
ATOM 1971 C CA . ASN A 1 273 ? -22.252 13.025 13.832 1.00 93.31 273 ASN A CA 1
ATOM 1972 C C . ASN A 1 273 ? -21.136 12.728 14.841 1.00 93.31 273 ASN A C 1
ATOM 1974 O O . ASN A 1 273 ? -20.897 13.525 15.754 1.00 93.31 273 ASN A O 1
ATOM 1978 N N . LEU A 1 274 ? -20.443 11.594 14.703 1.00 92.50 274 LEU A N 1
ATOM 1979 C CA . LEU A 1 274 ? -19.332 11.255 15.577 1.00 92.50 274 LEU A CA 1
ATOM 1980 C C . LEU A 1 274 ? -18.108 12.108 15.245 1.00 92.50 274 LEU A C 1
ATOM 1982 O O . LEU A 1 274 ? -17.707 12.279 14.095 1.00 92.50 274 LEU A O 1
ATOM 1986 N N . SER A 1 275 ? -17.441 12.594 16.293 1.00 91.44 275 SER A N 1
ATOM 1987 C CA . SER A 1 275 ? -16.077 13.105 16.135 1.00 91.44 275 SER A CA 1
ATOM 1988 C C . SER A 1 275 ? -15.146 11.986 15.632 1.00 91.44 275 SER A C 1
ATOM 1990 O O . SER A 1 275 ? -15.403 10.818 15.936 1.00 91.44 275 SER A O 1
ATOM 1992 N N . PRO A 1 276 ? -14.021 12.301 14.959 1.00 89.88 276 PRO A N 1
ATOM 1993 C CA . PRO A 1 276 ? -13.085 11.279 14.481 1.00 89.88 276 PRO A CA 1
ATOM 1994 C C . PRO A 1 276 ? -12.632 10.299 15.573 1.00 89.88 276 PRO A C 1
ATOM 1996 O O . PRO A 1 276 ? -12.576 9.095 15.342 1.00 89.88 276 PRO A O 1
ATOM 1999 N N . LEU A 1 277 ? -12.380 10.798 16.789 1.00 90.25 277 LEU A N 1
ATOM 2000 C CA . LEU A 1 277 ? -12.018 9.955 17.930 1.00 90.25 277 LEU A CA 1
ATOM 2001 C C . LEU A 1 277 ? -13.180 9.054 18.372 1.00 90.25 277 LEU A C 1
ATOM 2003 O O . LEU A 1 277 ? -12.967 7.877 18.645 1.00 90.25 277 LEU A O 1
ATOM 2007 N N . ALA A 1 278 ? -14.408 9.575 18.422 1.00 92.44 278 ALA A N 1
ATOM 2008 C CA . ALA A 1 278 ? -15.580 8.778 18.789 1.00 92.44 278 ALA A CA 1
ATOM 2009 C C . ALA A 1 278 ? -15.856 7.674 17.757 1.00 92.44 278 ALA A C 1
ATOM 2011 O O . ALA A 1 278 ? -16.080 6.530 18.137 1.00 92.44 278 ALA A O 1
ATOM 2012 N N . ALA A 1 279 ? -15.744 7.989 16.466 1.00 93.19 279 ALA A N 1
ATOM 2013 C CA . ALA A 1 279 ? -15.894 7.023 15.384 1.00 93.19 279 ALA A CA 1
ATOM 2014 C C . ALA A 1 279 ? -14.819 5.920 15.443 1.00 93.19 279 ALA A C 1
ATOM 2016 O O . ALA A 1 279 ? -15.134 4.739 15.318 1.00 93.19 279 ALA A O 1
ATOM 2017 N N . GLN A 1 280 ? -13.560 6.268 15.733 1.00 91.62 280 GLN A N 1
ATOM 2018 C CA . GLN A 1 280 ? -12.492 5.279 15.929 1.00 91.62 280 GLN A CA 1
ATOM 2019 C C . GLN A 1 280 ? -12.746 4.378 17.145 1.00 91.62 280 GLN A C 1
ATOM 2021 O O . GLN A 1 280 ? -12.570 3.164 17.048 1.00 91.62 280 GLN A O 1
ATOM 2026 N N . LEU A 1 281 ? -13.193 4.934 18.279 1.00 92.25 281 LEU A N 1
ATOM 2027 C CA . LEU A 1 281 ? -13.557 4.134 19.456 1.00 92.25 281 LEU A CA 1
ATOM 2028 C C . LEU A 1 281 ? -14.743 3.208 19.158 1.00 92.25 281 LEU A C 1
ATOM 2030 O O . LEU A 1 281 ? -14.706 2.035 19.529 1.00 92.25 281 LEU A O 1
ATOM 2034 N N . ALA A 1 282 ? -15.757 3.708 18.446 1.00 93.00 282 ALA A N 1
ATOM 2035 C CA . ALA A 1 282 ? -16.881 2.903 17.986 1.00 93.00 282 ALA A CA 1
ATOM 2036 C C . ALA A 1 282 ? -16.403 1.745 17.099 1.00 93.00 282 ALA A C 1
ATOM 2038 O O . ALA A 1 282 ? -16.791 0.608 17.352 1.00 93.00 282 ALA A O 1
ATOM 2039 N N . ALA A 1 283 ? -15.523 2.004 16.122 1.00 92.06 283 ALA A N 1
ATOM 2040 C CA . ALA A 1 283 ? -14.965 0.985 15.226 1.00 92.06 283 ALA A CA 1
ATOM 2041 C C . ALA A 1 283 ? -14.187 -0.081 16.005 1.00 92.06 283 ALA A C 1
ATOM 2043 O O . ALA A 1 283 ? -14.424 -1.273 15.824 1.00 92.06 283 ALA A O 1
ATOM 2044 N N . THR A 1 284 ? -13.327 0.366 16.923 1.00 90.94 284 THR A N 1
ATOM 2045 C CA . THR A 1 284 ? -12.497 -0.482 17.788 1.00 90.94 284 THR A CA 1
ATOM 2046 C C . THR A 1 284 ? -13.355 -1.446 18.604 1.00 90.94 284 THR A C 1
ATOM 2048 O O . THR A 1 284 ? -13.148 -2.654 18.568 1.00 90.94 284 THR A O 1
ATOM 2051 N N . VAL A 1 285 ? -14.345 -0.932 19.342 1.00 91.12 285 VAL A N 1
ATOM 2052 C CA . VAL A 1 285 ? -15.188 -1.778 20.203 1.00 91.12 285 VAL A CA 1
ATOM 2053 C C . VAL A 1 285 ? -16.133 -2.649 19.375 1.00 91.12 285 VAL A C 1
ATOM 2055 O O . VAL A 1 285 ? -16.418 -3.778 19.755 1.00 91.12 285 VAL A O 1
ATOM 2058 N N . ALA A 1 286 ? -16.612 -2.152 18.235 1.00 90.81 286 ALA A N 1
ATOM 2059 C CA . ALA A 1 286 ? -17.497 -2.892 17.343 1.00 90.81 286 ALA A CA 1
ATOM 2060 C C . ALA A 1 286 ? -16.829 -4.090 16.659 1.00 90.81 286 ALA A C 1
ATOM 2062 O O . ALA A 1 286 ? -17.493 -5.098 16.424 1.00 90.81 286 ALA A O 1
ATOM 2063 N N . ALA A 1 287 ? -15.553 -3.956 16.296 1.00 88.50 287 ALA A N 1
ATOM 2064 C CA . ALA A 1 287 ? -14.789 -4.993 15.611 1.00 88.50 287 ALA A CA 1
ATOM 2065 C C . ALA A 1 287 ? -14.155 -6.006 16.579 1.00 88.50 287 ALA A C 1
ATOM 2067 O O . ALA A 1 287 ? -13.722 -7.082 16.163 1.00 88.50 287 ALA A O 1
ATOM 2068 N N . ALA A 1 288 ? -14.092 -5.679 17.871 1.00 86.31 288 ALA A N 1
ATOM 2069 C CA . ALA A 1 288 ? -13.499 -6.537 18.878 1.00 86.31 288 ALA A CA 1
ATOM 2070 C C . ALA A 1 288 ? -14.361 -7.783 19.183 1.00 86.31 288 ALA A C 1
ATOM 2072 O O . ALA A 1 288 ? -15.574 -7.674 19.360 1.00 86.31 288 ALA A O 1
ATOM 2073 N N . PRO A 1 289 ? -13.748 -8.978 19.310 1.00 82.19 289 PRO A N 1
ATOM 2074 C CA . PRO A 1 289 ? -14.441 -10.203 19.714 1.00 82.19 289 PRO A CA 1
ATOM 2075 C C . PRO A 1 289 ? -14.786 -10.239 21.212 1.00 82.19 289 PRO A C 1
ATOM 2077 O O . PRO A 1 289 ? -15.560 -11.091 21.644 1.00 82.19 289 PRO A O 1
ATOM 2080 N N . SER A 1 290 ? -14.190 -9.357 22.014 1.00 82.94 290 SER A N 1
ATOM 2081 C CA . SER A 1 290 ? -14.333 -9.294 23.468 1.00 82.94 290 SER A CA 1
ATOM 2082 C C . SER A 1 290 ? -14.188 -7.852 23.963 1.00 82.94 290 SER A C 1
ATOM 2084 O O . SER A 1 290 ? -13.999 -6.925 23.172 1.00 82.94 290 SER A O 1
ATOM 2086 N N . THR A 1 291 ? -14.301 -7.646 25.277 1.00 86.06 291 THR A N 1
ATOM 2087 C CA . THR A 1 291 ? -14.130 -6.329 25.902 1.00 86.06 291 THR A CA 1
ATOM 2088 C C . THR A 1 291 ? -12.780 -5.717 25.541 1.00 86.06 291 THR A C 1
ATOM 2090 O O . THR A 1 291 ? -11.729 -6.332 25.727 1.00 86.06 291 THR A O 1
ATOM 2093 N N . VAL A 1 292 ? -12.817 -4.470 25.076 1.00 89.88 292 VAL A N 1
ATOM 2094 C CA . VAL A 1 292 ? -11.621 -3.692 24.759 1.00 89.88 292 VAL A CA 1
ATOM 2095 C C . VAL A 1 292 ? -11.154 -2.957 26.003 1.00 89.88 292 VAL A C 1
ATOM 2097 O O . VAL A 1 292 ? -11.948 -2.312 26.678 1.00 89.88 292 VAL A O 1
ATOM 2100 N N . THR A 1 293 ? -9.852 -2.967 26.259 1.00 90.62 293 THR A N 1
ATOM 2101 C CA . THR A 1 293 ? -9.222 -2.088 27.245 1.00 90.62 293 THR A CA 1
ATOM 2102 C C . THR A 1 293 ? -8.336 -1.083 26.535 1.00 90.62 293 THR A C 1
ATOM 2104 O O . THR A 1 293 ? -7.362 -1.452 25.878 1.00 90.62 293 THR A O 1
ATOM 2107 N N . LEU A 1 294 ? -8.649 0.202 26.679 1.00 89.81 294 LEU A N 1
ATOM 2108 C CA . LEU A 1 294 ? -7.739 1.264 26.274 1.00 89.81 294 LEU A CA 1
ATOM 2109 C C . LEU A 1 294 ? -6.568 1.325 27.246 1.00 89.81 294 LEU A C 1
ATOM 2111 O O . LEU A 1 294 ? -6.787 1.417 28.450 1.00 89.81 294 LEU A O 1
ATOM 2115 N N . ARG A 1 295 ? -5.342 1.336 26.724 1.00 87.62 295 ARG A N 1
ATOM 2116 C CA . ARG A 1 295 ? -4.119 1.670 27.458 1.00 87.62 295 ARG A CA 1
ATOM 2117 C C . ARG A 1 295 ? -3.585 2.998 26.953 1.00 87.62 295 ARG A C 1
ATOM 2119 O O . ARG A 1 295 ? -3.366 3.155 25.752 1.00 87.62 295 ARG A O 1
ATOM 2126 N N . ALA A 1 296 ? -3.410 3.942 27.868 1.00 85.19 296 ALA A N 1
ATOM 2127 C CA . ALA A 1 296 ? -3.003 5.311 27.590 1.00 85.19 296 ALA A CA 1
ATOM 2128 C C . ALA A 1 296 ? -1.734 5.678 28.374 1.00 85.19 296 ALA A C 1
ATOM 2130 O O . ALA A 1 296 ? -1.585 5.296 29.539 1.00 85.19 296 ALA A O 1
ATOM 2131 N N . TRP A 1 297 ? -0.842 6.452 27.747 1.00 77.88 297 TRP A N 1
ATOM 2132 C CA . TRP A 1 297 ? 0.416 6.914 28.345 1.00 77.88 297 TRP A CA 1
ATOM 2133 C C . TRP A 1 297 ? 0.583 8.420 28.184 1.00 77.88 297 TRP A C 1
ATOM 2135 O O . TRP A 1 297 ? 0.227 8.983 27.150 1.00 77.88 297 TRP A O 1
ATOM 2145 N N . HIS A 1 298 ? 1.176 9.059 29.190 1.00 72.00 298 HIS A N 1
ATOM 2146 C CA . HIS A 1 298 ? 1.564 10.466 29.140 1.00 72.00 298 HIS A CA 1
ATOM 2147 C C . HIS A 1 298 ? 3.055 10.620 28.843 1.00 72.00 298 HIS A C 1
ATOM 2149 O O . HIS A 1 298 ? 3.881 9.857 29.347 1.00 72.00 298 HIS A O 1
ATOM 2155 N N . GLY A 1 299 ? 3.380 11.641 28.053 1.00 65.62 299 GLY A N 1
ATOM 2156 C CA . GLY A 1 299 ? 4.744 12.135 27.887 1.00 65.62 299 GLY A CA 1
ATOM 2157 C C . GLY A 1 299 ? 5.084 13.169 28.956 1.00 65.62 299 GLY A C 1
ATOM 2158 O O . GLY A 1 299 ? 4.552 13.151 30.061 1.00 65.62 299 GLY A O 1
ATOM 2159 N N . THR A 1 300 ? 5.935 14.134 28.613 1.00 65.44 300 THR A N 1
ATOM 2160 C CA . THR A 1 300 ? 6.301 15.254 29.501 1.00 65.44 300 THR A CA 1
ATOM 2161 C C . THR A 1 300 ? 5.218 16.337 29.624 1.00 65.44 300 THR A C 1
ATOM 2163 O O . THR A 1 300 ? 5.419 17.322 30.330 1.00 65.44 300 THR A O 1
ATOM 2166 N N . GLY A 1 301 ? 4.074 16.179 28.949 1.00 63.75 301 GLY A N 1
ATOM 2167 C CA . GLY A 1 301 ? 2.969 17.140 28.925 1.00 63.75 301 GLY A CA 1
ATOM 2168 C C . GLY A 1 301 ? 1.597 16.513 29.217 1.00 63.75 301 GLY A C 1
ATOM 2169 O O . GLY A 1 301 ? 1.489 15.303 29.413 1.00 63.75 301 GLY A O 1
ATOM 2170 N N . PRO A 1 302 ? 0.521 17.328 29.231 1.00 64.25 302 PRO A N 1
ATOM 2171 C CA . PRO A 1 302 ? -0.831 16.870 29.570 1.00 64.25 302 PRO A CA 1
ATOM 2172 C C . PRO A 1 302 ? -1.511 16.058 28.456 1.00 64.25 302 PRO A C 1
ATOM 2174 O O . PRO A 1 302 ? -2.492 15.361 28.718 1.00 64.25 302 PRO A O 1
ATOM 2177 N N . ALA A 1 303 ? -1.015 16.148 27.219 1.00 65.50 303 ALA A N 1
ATOM 2178 C CA . ALA A 1 303 ? -1.465 15.305 26.119 1.00 65.50 303 ALA A CA 1
ATOM 2179 C C . ALA A 1 303 ? -0.997 13.858 26.327 1.00 65.50 303 ALA A C 1
ATOM 2181 O O . ALA A 1 303 ? 0.062 13.604 26.909 1.00 65.50 303 ALA A O 1
ATOM 2182 N N . LEU A 1 304 ? -1.795 12.913 25.840 1.00 69.06 304 LEU A N 1
ATOM 2183 C CA . LEU A 1 304 ? -1.360 11.530 25.723 1.00 69.06 304 LEU A CA 1
ATOM 2184 C C . LEU A 1 304 ? -0.261 11.447 24.658 1.00 69.06 304 LEU A C 1
ATOM 2186 O O . LEU A 1 304 ? -0.284 12.188 23.675 1.00 69.06 304 LEU A O 1
ATOM 2190 N N . SER A 1 305 ? 0.721 10.588 24.913 1.00 68.19 305 SER A N 1
ATOM 2191 C CA . SER A 1 305 ? 1.783 10.235 23.968 1.00 68.19 305 SER A CA 1
ATOM 2192 C C . SER A 1 305 ? 1.408 9.040 23.106 1.00 68.19 305 SER A C 1
ATOM 2194 O O . SER A 1 305 ? 1.913 8.905 21.996 1.00 68.19 305 SER A O 1
ATOM 2196 N N . SER A 1 306 ? 0.540 8.168 23.616 1.00 76.31 306 SER A N 1
ATOM 2197 C CA . SER A 1 306 ? -0.025 7.059 22.859 1.00 76.31 306 SER A CA 1
ATOM 2198 C C . SER A 1 306 ? -1.301 6.547 23.523 1.00 76.31 306 SER A C 1
ATOM 2200 O O . SER A 1 306 ? -1.500 6.678 24.736 1.00 76.31 306 SER A O 1
ATOM 2202 N N . VAL A 1 307 ? -2.179 5.969 22.703 1.00 82.56 307 VAL A N 1
ATOM 2203 C CA . VAL A 1 307 ? -3.367 5.230 23.133 1.00 82.56 307 VAL A CA 1
ATOM 2204 C C . VAL A 1 307 ? -3.490 4.001 22.251 1.00 82.56 307 VAL A C 1
ATOM 2206 O O . VAL A 1 307 ? -3.444 4.090 21.027 1.00 82.56 307 VAL A O 1
ATOM 2209 N N . THR A 1 308 ? -3.645 2.841 22.871 1.00 84.12 308 THR A N 1
ATOM 2210 C CA . THR A 1 308 ? -3.807 1.570 22.157 1.00 84.12 308 THR A CA 1
ATOM 2211 C C . THR A 1 308 ? -4.972 0.808 22.753 1.00 84.12 308 THR A C 1
ATOM 2213 O O . THR A 1 308 ? -5.196 0.844 23.963 1.00 84.12 308 THR A O 1
ATOM 2216 N N . ALA A 1 309 ? -5.732 0.133 21.905 1.00 87.44 309 ALA A N 1
ATOM 2217 C CA . ALA A 1 309 ? -6.782 -0.770 22.326 1.00 87.44 309 ALA A CA 1
ATOM 2218 C C . ALA A 1 309 ? -6.200 -2.173 22.479 1.00 87.44 309 ALA A C 1
ATOM 2220 O O . ALA A 1 309 ? -5.452 -2.632 21.617 1.00 87.44 309 ALA A O 1
ATOM 2221 N N . TRP A 1 310 ? -6.545 -2.852 23.564 1.00 87.81 310 TRP A N 1
ATOM 2222 C CA . TRP A 1 310 ? -6.076 -4.195 23.878 1.00 87.81 310 TRP A CA 1
ATOM 2223 C C . TRP A 1 310 ? -7.247 -5.132 24.129 1.00 87.81 310 TRP A C 1
ATOM 2225 O O . TRP A 1 310 ? -8.276 -4.717 24.660 1.00 87.81 310 TRP A O 1
ATOM 2235 N N . LEU A 1 311 ? -7.054 -6.399 23.785 1.00 86.50 311 LEU A N 1
ATOM 2236 C CA . LEU A 1 311 ? -7.946 -7.495 24.142 1.00 86.50 311 LEU A CA 1
ATOM 2237 C C . LEU A 1 311 ? -7.229 -8.421 25.108 1.00 86.50 311 LEU A C 1
ATOM 2239 O O . LEU A 1 311 ? -6.012 -8.601 25.012 1.00 86.50 311 LEU A O 1
ATOM 2243 N N . LEU A 1 312 ? -8.003 -9.024 26.001 1.00 82.69 312 LEU A N 1
ATOM 2244 C CA . LEU A 1 312 ? -7.570 -10.192 26.747 1.00 82.69 312 LEU A CA 1
ATOM 2245 C C . LEU A 1 312 ? -8.031 -11.430 25.971 1.00 82.69 312 LEU A C 1
ATOM 2247 O O . LEU A 1 312 ? -9.234 -11.653 25.834 1.00 82.69 312 LEU A O 1
ATOM 2251 N N . ASP A 1 313 ? -7.073 -12.181 25.442 1.00 74.75 313 ASP A N 1
ATOM 2252 C CA . ASP A 1 313 ? -7.271 -13.368 24.610 1.00 74.75 313 ASP A CA 1
ATOM 2253 C C . ASP A 1 313 ? -6.537 -14.538 25.275 1.00 74.75 313 ASP A C 1
ATOM 2255 O O . ASP A 1 313 ? -5.326 -14.468 25.471 1.00 74.75 313 ASP A O 1
ATOM 2259 N N . ASP A 1 314 ? -7.275 -15.550 25.741 1.00 78.31 314 ASP A N 1
ATOM 2260 C CA . ASP A 1 314 ? -6.749 -16.700 26.501 1.00 78.31 314 ASP A CA 1
ATOM 2261 C C . ASP A 1 314 ? -5.794 -16.341 27.663 1.00 78.31 314 ASP A C 1
ATOM 2263 O O . ASP A 1 314 ? -4.819 -17.028 27.956 1.00 78.31 314 ASP A O 1
ATOM 2267 N N . GLY A 1 315 ? -6.090 -15.243 28.367 1.00 77.81 315 GLY A N 1
ATOM 2268 C CA . GLY A 1 315 ? -5.281 -14.759 29.494 1.00 77.81 315 GLY A CA 1
ATOM 2269 C C . GLY A 1 315 ? -4.051 -13.940 29.087 1.00 77.81 315 GLY A C 1
ATOM 2270 O O . GLY A 1 315 ? -3.385 -13.381 29.960 1.00 77.81 315 GLY A O 1
ATOM 2271 N N . GLU A 1 316 ? -3.789 -13.789 27.789 1.00 80.19 316 GLU A N 1
ATOM 2272 C CA . GLU A 1 316 ? -2.740 -12.933 27.246 1.00 80.19 316 GLU A CA 1
ATOM 2273 C C . GLU A 1 316 ? -3.305 -11.609 26.726 1.00 80.19 316 GLU A C 1
ATOM 2275 O O . GLU A 1 316 ? -4.339 -11.542 26.062 1.00 80.19 316 GLU A O 1
ATOM 2280 N N . TRP A 1 317 ? -2.599 -10.516 27.006 1.00 81.31 317 TRP A N 1
ATOM 2281 C CA . TRP A 1 317 ? -2.945 -9.212 26.450 1.00 81.31 317 TRP A CA 1
ATOM 2282 C C . TRP A 1 317 ? -2.383 -9.070 25.038 1.00 81.31 317 TRP A C 1
ATOM 2284 O O . TRP A 1 317 ? -1.170 -9.134 24.845 1.00 81.31 317 TRP A O 1
ATOM 2294 N N . ARG A 1 318 ? -3.254 -8.787 24.066 1.00 82.12 318 ARG A N 1
ATOM 2295 C CA . ARG A 1 318 ? -2.878 -8.551 22.664 1.00 82.12 318 ARG A CA 1
ATOM 2296 C C . ARG A 1 318 ? -3.373 -7.197 22.182 1.00 82.12 318 ARG A C 1
ATOM 2298 O O . ARG A 1 318 ? -4.464 -6.757 22.546 1.00 82.12 318 ARG A O 1
ATOM 2305 N N . VAL A 1 319 ? -2.577 -6.530 21.349 1.00 82.19 319 VAL A N 1
ATOM 2306 C CA . VAL A 1 319 ? -2.968 -5.245 20.756 1.00 82.19 319 VAL A CA 1
ATOM 2307 C C . VAL A 1 319 ? -4.100 -5.479 19.750 1.00 82.19 319 VAL A C 1
ATOM 2309 O O . VAL A 1 319 ? -3.979 -6.254 18.797 1.00 82.19 319 VAL A O 1
ATOM 2312 N N . HIS A 1 320 ? -5.228 -4.807 19.974 1.00 82.88 320 HIS A N 1
ATOM 2313 C CA . HIS A 1 320 ? -6.372 -4.842 19.076 1.00 82.88 320 HIS A CA 1
ATOM 2314 C C . HIS A 1 320 ? -6.138 -3.968 17.844 1.00 82.88 320 HIS A C 1
ATOM 2316 O O . HIS A 1 320 ? -6.106 -4.434 16.711 1.00 82.88 320 HIS A O 1
ATOM 2322 N N . ALA A 1 321 ? -5.979 -2.684 18.116 1.00 75.69 321 ALA A N 1
ATOM 2323 C CA . ALA A 1 321 ? -5.805 -1.625 17.152 1.00 75.69 321 ALA A CA 1
ATOM 2324 C C . ALA A 1 321 ? -5.083 -0.488 17.881 1.00 75.69 321 ALA A C 1
ATOM 2326 O O . ALA A 1 321 ? -5.303 -0.288 19.087 1.00 75.69 321 ALA A O 1
ATOM 2327 N N . PRO A 1 322 ? -4.234 0.289 17.205 1.00 70.38 322 PRO A N 1
ATOM 2328 C CA . PRO A 1 322 ? -3.940 1.609 17.726 1.00 70.38 322 PRO A CA 1
ATOM 2329 C C . PRO A 1 322 ? -5.237 2.423 17.721 1.00 70.38 322 PRO A C 1
ATOM 2331 O O . PRO A 1 322 ? -6.108 2.223 16.876 1.00 70.38 322 PRO A O 1
ATOM 2334 N N . VAL A 1 323 ? -5.384 3.335 18.679 1.00 66.69 323 VAL A N 1
ATOM 2335 C CA . VAL A 1 323 ? -6.453 4.335 18.631 1.00 66.69 323 VAL A CA 1
ATOM 2336 C C . VAL A 1 323 ? -5.781 5.627 18.163 1.00 66.69 323 VAL A C 1
ATOM 2338 O O . VAL A 1 323 ? -5.030 6.213 18.948 1.00 66.69 323 VAL A O 1
ATOM 2341 N N . PRO A 1 324 ? -5.983 6.056 16.899 1.00 55.91 324 PRO A N 1
ATOM 2342 C CA . PRO A 1 324 ? -5.181 7.091 16.232 1.00 55.91 324 PRO A CA 1
ATOM 2343 C C . PRO A 1 324 ? -5.097 8.474 16.896 1.00 55.91 324 PRO A C 1
ATOM 2345 O O . PRO A 1 324 ? -4.375 9.332 16.401 1.00 55.91 324 PRO A O 1
ATOM 2348 N N . ALA A 1 325 ? -5.756 8.731 18.025 1.00 50.44 325 ALA A N 1
ATOM 2349 C CA . ALA A 1 325 ? -5.584 9.981 18.768 1.00 50.44 325 ALA A CA 1
ATOM 2350 C C . ALA A 1 325 ? -4.428 9.944 19.788 1.00 50.44 325 ALA A C 1
ATOM 2352 O O . ALA A 1 325 ? -4.444 10.671 20.783 1.00 50.44 325 ALA A O 1
ATOM 2353 N N . GLY A 1 326 ? -3.413 9.108 19.543 1.00 46.47 326 GLY A N 1
ATOM 2354 C CA . GLY A 1 326 ? -2.204 9.019 20.363 1.00 46.47 326 GLY A CA 1
ATOM 2355 C C . GLY A 1 326 ? -1.433 10.337 20.483 1.00 46.47 326 GLY A C 1
ATOM 2356 O O . GLY A 1 326 ? -0.725 10.516 21.464 1.00 46.47 326 GLY A O 1
ATOM 2357 N N . THR A 1 327 ? -1.620 11.284 19.560 1.00 53.19 327 THR A N 1
ATOM 2358 C CA . THR A 1 327 ? -1.098 12.653 19.652 1.00 53.19 327 THR A CA 1
ATOM 2359 C C . THR A 1 327 ? -2.240 13.657 19.801 1.00 53.19 327 THR A C 1
ATOM 2361 O O . THR A 1 327 ? -3.043 13.872 18.898 1.00 53.19 327 THR A O 1
ATOM 2364 N N . GLY A 1 328 ? -2.316 14.298 20.971 1.00 59.31 328 GLY A N 1
ATOM 2365 C CA . GLY A 1 328 ? -3.243 15.408 21.228 1.00 59.31 328 GLY A CA 1
ATOM 2366 C C . GLY A 1 328 ? -4.571 15.039 21.901 1.00 59.31 328 GLY A C 1
ATOM 2367 O O . GLY A 1 328 ? -5.307 15.949 22.286 1.00 59.31 328 GLY A O 1
ATOM 2368 N N . ALA A 1 329 ? -4.877 13.754 22.126 1.00 74.56 329 ALA A N 1
ATOM 2369 C CA . ALA A 1 329 ? -5.987 13.379 23.006 1.00 74.56 329 ALA A CA 1
ATOM 2370 C C . ALA A 1 329 ? -5.633 13.552 24.488 1.00 74.56 329 ALA A C 1
ATOM 2372 O O . ALA A 1 329 ? -4.479 13.471 24.907 1.00 74.56 329 ALA A O 1
ATOM 2373 N N . THR A 1 330 ? -6.670 13.737 25.302 1.00 85.06 330 THR A N 1
ATOM 2374 C CA . THR A 1 330 ? -6.598 13.682 26.768 1.00 85.06 330 THR A CA 1
ATOM 2375 C C . THR A 1 330 ? -7.481 12.541 27.265 1.00 85.06 330 THR A C 1
ATOM 2377 O O . THR A 1 330 ? -8.416 12.147 26.566 1.00 85.06 330 THR A O 1
ATOM 2380 N N . MET A 1 331 ? -7.259 12.046 28.489 1.00 86.44 331 MET A N 1
ATOM 2381 C CA . MET A 1 331 ? -8.163 11.063 29.112 1.00 86.44 331 MET A CA 1
ATOM 2382 C C . MET A 1 331 ? -9.625 11.542 29.090 1.00 86.44 331 MET A C 1
ATOM 2384 O O . MET A 1 331 ? -10.518 10.796 28.705 1.00 86.44 331 MET A O 1
ATOM 2388 N N . ARG A 1 332 ? -9.866 12.832 29.373 1.00 86.50 332 ARG A N 1
ATOM 2389 C CA . ARG A 1 332 ? -11.202 13.441 29.269 1.00 86.50 332 ARG A CA 1
ATOM 2390 C C . ARG A 1 332 ? -11.742 13.425 27.836 1.00 86.50 332 ARG A C 1
ATOM 2392 O O . ARG A 1 332 ? -12.931 13.200 27.645 1.00 86.50 332 ARG A O 1
ATOM 2399 N N . GLY A 1 333 ? -10.892 13.667 26.839 1.00 88.62 333 GLY A N 1
ATOM 2400 C CA . GLY A 1 333 ? -11.265 13.563 25.427 1.00 88.62 333 GLY A CA 1
ATOM 2401 C C . GLY A 1 333 ? -11.715 12.151 25.048 1.00 88.62 333 GLY A C 1
ATOM 2402 O O . GLY A 1 333 ? -12.738 12.007 24.386 1.00 88.62 333 GLY A O 1
ATOM 2403 N N . LEU A 1 334 ? -11.014 11.120 25.538 1.00 89.25 334 LEU A N 1
ATOM 2404 C CA . LEU A 1 334 ? -11.404 9.717 25.352 1.00 89.25 334 LEU A CA 1
ATOM 2405 C C . LEU A 1 334 ? -12.755 9.413 26.007 1.00 89.25 334 LEU A C 1
ATOM 2407 O O . LEU A 1 334 ? -13.597 8.778 25.385 1.00 89.25 334 LEU A O 1
ATOM 2411 N N . GLU A 1 335 ? -13.004 9.915 27.217 1.00 91.19 335 GLU A N 1
ATOM 2412 C CA . GLU A 1 335 ? -14.296 9.747 27.899 1.00 91.19 335 GLU A CA 1
ATOM 2413 C C . GLU A 1 335 ? -15.457 10.400 27.142 1.00 91.19 335 GLU A C 1
ATOM 2415 O O . GLU A 1 335 ? -16.530 9.814 27.009 1.00 91.19 335 GLU A O 1
ATOM 2420 N N . VAL A 1 336 ? -15.258 11.631 26.660 1.00 91.31 336 VAL A N 1
ATOM 2421 C CA . VAL A 1 336 ? -16.264 12.360 25.871 1.00 91.31 336 VAL A CA 1
ATOM 2422 C C . VAL A 1 336 ? -16.553 11.614 24.571 1.00 91.31 336 VAL A C 1
ATOM 2424 O O . VAL A 1 336 ? -17.717 11.416 24.228 1.00 91.31 336 VAL A O 1
ATOM 2427 N N . ALA A 1 337 ? -15.508 11.155 23.884 1.00 92.31 337 ALA A N 1
ATOM 2428 C CA . ALA A 1 337 ? -15.634 10.395 22.651 1.00 92.31 337 ALA A CA 1
ATOM 2429 C C . ALA A 1 337 ? -16.318 9.036 22.867 1.00 92.31 337 ALA A C 1
ATOM 2431 O O . ALA A 1 337 ? -17.191 8.673 22.086 1.00 92.31 337 ALA A O 1
ATOM 2432 N N . ALA A 1 338 ? -15.986 8.322 23.946 1.00 92.25 338 ALA A N 1
ATOM 2433 C CA . ALA A 1 338 ? -16.618 7.052 24.294 1.00 92.25 338 ALA A CA 1
ATOM 2434 C C . ALA A 1 338 ? -18.123 7.223 24.551 1.00 92.25 338 ALA A C 1
ATOM 2436 O O . ALA A 1 338 ? -18.922 6.464 24.012 1.00 92.25 338 ALA A O 1
ATOM 2437 N N . ARG A 1 339 ? -18.529 8.265 25.294 1.00 93.06 339 ARG A N 1
ATOM 2438 C CA . ARG A 1 339 ? -19.956 8.576 25.499 1.00 93.06 339 ARG A CA 1
ATOM 2439 C C . ARG A 1 339 ? -20.670 8.931 24.202 1.00 93.06 339 ARG A C 1
ATOM 2441 O O . ARG A 1 339 ? -21.773 8.449 23.979 1.00 93.06 339 ARG A O 1
ATOM 2448 N N . ALA A 1 340 ? -20.050 9.762 23.363 1.00 93.12 340 ALA A N 1
ATOM 2449 C CA . ALA A 1 340 ? -20.614 10.129 22.065 1.00 93.12 340 ALA A CA 1
ATOM 2450 C C . ALA A 1 340 ? -20.803 8.898 21.162 1.00 93.12 340 ALA A C 1
ATOM 2452 O O . ALA A 1 340 ? -21.799 8.809 20.459 1.00 93.12 340 ALA A O 1
ATOM 2453 N N . ALA A 1 341 ? -19.891 7.927 21.249 1.00 92.44 341 ALA A N 1
ATOM 2454 C CA . ALA A 1 341 ? -19.972 6.635 20.572 1.00 92.44 341 ALA A CA 1
ATOM 2455 C C . ALA A 1 341 ? -20.951 5.632 21.225 1.00 92.44 341 ALA A C 1
ATOM 2457 O O . ALA A 1 341 ? -21.017 4.481 20.796 1.00 92.44 341 ALA A O 1
ATOM 2458 N N . GLY A 1 342 ? -21.678 6.023 22.281 1.00 93.44 342 GLY A N 1
ATOM 2459 C CA . GLY A 1 342 ? -22.613 5.146 22.993 1.00 93.44 342 GLY A CA 1
ATOM 2460 C C . GLY A 1 342 ? -21.944 4.011 23.777 1.00 93.44 342 GLY A C 1
ATOM 2461 O O . GLY A 1 342 ? -22.585 3.003 24.062 1.00 93.44 342 GLY A O 1
ATOM 2462 N N . LEU A 1 343 ? -20.657 4.145 24.107 1.00 92.56 343 LEU A N 1
ATOM 2463 C CA . LEU A 1 343 ? -19.887 3.125 24.814 1.00 92.56 343 LEU A CA 1
ATOM 2464 C C . LEU A 1 343 ? -20.006 3.294 26.329 1.00 92.56 343 LEU A C 1
ATOM 2466 O O . LEU A 1 343 ? -19.935 4.406 26.862 1.00 92.56 343 LEU A O 1
ATOM 2470 N N . ALA A 1 344 ? -20.130 2.168 27.022 1.00 91.81 344 ALA A N 1
ATOM 2471 C CA . ALA A 1 344 ? -20.095 2.094 28.471 1.00 91.81 344 ALA A CA 1
ATOM 2472 C C . ALA A 1 344 ? -18.664 1.860 28.973 1.00 91.81 344 ALA A C 1
ATOM 2474 O O . ALA A 1 344 ? -17.824 1.262 28.296 1.00 91.81 344 ALA A O 1
ATOM 2475 N N . PHE A 1 345 ? -18.397 2.362 30.176 1.00 91.75 345 PHE A N 1
ATOM 2476 C CA . PHE A 1 345 ? -17.126 2.226 30.878 1.00 91.75 345 PHE A CA 1
ATOM 2477 C C . PHE A 1 345 ? -17.334 2.380 32.389 1.00 91.75 345 PHE A C 1
ATOM 2479 O O . PHE A 1 345 ? -18.359 2.929 32.810 1.00 91.75 345 PHE A O 1
ATOM 2486 N N . PRO A 1 346 ? -16.389 1.931 33.237 1.00 89.75 346 PRO A N 1
ATOM 2487 C CA . PRO A 1 346 ? -16.528 2.044 34.680 1.00 89.75 346 PRO A CA 1
ATOM 2488 C C . PRO A 1 346 ? -16.534 3.520 35.083 1.00 89.75 346 PRO A C 1
ATOM 2490 O O . PRO A 1 346 ? -15.634 4.269 34.701 1.00 89.75 346 PRO A O 1
ATOM 2493 N N . VAL A 1 347 ? -17.530 3.943 35.860 1.00 87.00 347 VAL A N 1
ATOM 2494 C CA . VAL A 1 347 ? -17.646 5.316 36.373 1.00 87.00 347 VAL A CA 1
ATOM 2495 C C . VAL A 1 347 ? -17.262 5.376 37.852 1.00 87.00 347 VAL A C 1
ATOM 2497 O O . VAL A 1 347 ? -17.388 4.386 38.572 1.00 87.00 347 VAL A O 1
ATOM 2500 N N . ALA A 1 348 ? -16.739 6.516 38.300 1.00 77.06 348 ALA A N 1
ATOM 2501 C CA . ALA A 1 348 ? -16.498 6.761 39.721 1.00 77.06 348 ALA A CA 1
ATOM 2502 C C . ALA A 1 348 ? -17.831 6.922 40.479 1.00 77.06 348 ALA A C 1
ATOM 2504 O O . ALA A 1 348 ? -18.783 7.467 39.927 1.00 77.06 348 ALA A O 1
ATOM 2505 N N . GLU A 1 349 ? -17.893 6.481 41.739 1.00 70.19 349 GLU A N 1
ATOM 2506 C CA . GLU A 1 349 ? -19.117 6.550 42.563 1.00 70.19 349 GLU A CA 1
ATOM 2507 C C . GLU A 1 349 ? -19.605 7.997 42.770 1.00 70.19 349 GLU A C 1
ATOM 2509 O O . GLU A 1 349 ? -20.807 8.249 42.755 1.00 70.19 349 GLU A O 1
ATOM 2514 N N . ASP A 1 350 ? -18.677 8.958 42.844 1.00 69.56 350 ASP A N 1
ATOM 2515 C CA . ASP A 1 350 ? -18.973 10.350 43.215 1.00 69.56 350 ASP A CA 1
ATOM 2516 C C . ASP A 1 350 ? -19.027 11.333 42.029 1.00 69.56 350 ASP A C 1
ATOM 2518 O O . ASP A 1 350 ? -19.243 12.533 42.212 1.00 69.56 350 ASP A O 1
ATOM 2522 N N . ALA A 1 351 ? -18.781 10.873 40.796 1.00 65.00 351 ALA A N 1
ATOM 2523 C CA . ALA A 1 351 ? -18.776 11.742 39.619 1.00 65.00 351 ALA A CA 1
ATOM 2524 C C . ALA A 1 351 ? -19.029 10.963 38.320 1.00 65.00 351 ALA A C 1
ATOM 2526 O O . ALA A 1 351 ? -18.543 9.843 38.174 1.00 65.00 351 ALA A O 1
ATOM 2527 N N . PRO A 1 352 ? -19.644 11.583 37.292 1.00 70.38 352 PRO A N 1
ATOM 2528 C CA . PRO A 1 352 ? -19.762 10.994 35.961 1.00 70.38 352 PRO A CA 1
ATOM 2529 C C . PRO A 1 352 ? -18.410 11.074 35.230 1.00 70.38 352 PRO A C 1
ATOM 2531 O O . PRO A 1 352 ? -18.287 11.687 34.171 1.00 70.38 352 PRO A O 1
ATOM 2534 N N . ARG A 1 353 ? -17.350 10.508 35.802 1.00 78.12 353 ARG A N 1
ATOM 2535 C CA . ARG A 1 353 ? -16.001 10.432 35.229 1.00 78.12 353 ARG A CA 1
ATOM 2536 C C . ARG A 1 353 ? -15.591 8.978 35.116 1.00 78.12 353 ARG A C 1
ATOM 2538 O O . ARG A 1 353 ? -15.987 8.169 35.953 1.00 78.12 353 ARG A O 1
ATOM 2545 N N . ALA A 1 354 ? -14.809 8.657 34.091 1.00 83.94 354 ALA A N 1
ATOM 2546 C CA . ALA A 1 354 ? -14.280 7.310 33.964 1.00 83.94 354 ALA A CA 1
ATOM 2547 C C . ALA A 1 354 ? -13.338 6.976 35.124 1.00 83.94 354 ALA A C 1
ATOM 2549 O O . ALA A 1 354 ? -12.499 7.781 35.538 1.00 83.94 354 ALA A O 1
ATOM 2550 N N . ARG A 1 355 ? -13.454 5.750 35.624 1.00 87.19 355 ARG A N 1
ATOM 2551 C CA . ARG A 1 355 ? -12.544 5.178 36.607 1.00 87.19 355 ARG A CA 1
ATOM 2552 C C . ARG A 1 355 ? -11.365 4.538 35.878 1.00 87.19 355 ARG A C 1
ATOM 2554 O O . ARG A 1 355 ? -11.347 3.335 35.633 1.00 87.19 355 ARG A O 1
ATOM 2561 N N . TRP A 1 356 ? -10.374 5.362 35.549 1.00 87.00 356 TRP A N 1
ATOM 2562 C CA . TRP A 1 356 ? -9.095 4.902 35.010 1.00 87.00 356 TRP A CA 1
ATOM 2563 C C . TRP A 1 356 ? -8.315 4.114 36.064 1.00 87.00 356 TRP A C 1
ATOM 2565 O O . TRP A 1 356 ? -8.129 4.577 37.193 1.00 87.00 356 TRP A O 1
ATOM 2575 N N . ARG A 1 357 ? -7.818 2.932 35.697 1.00 86.25 357 ARG A N 1
ATOM 2576 C CA . ARG A 1 357 ? -6.922 2.145 36.550 1.00 86.25 357 ARG A CA 1
ATOM 2577 C C . ARG A 1 357 ? -5.478 2.495 36.218 1.00 86.25 357 ARG A C 1
ATOM 2579 O O . ARG A 1 357 ? -5.072 2.384 35.070 1.00 86.25 357 ARG A O 1
ATOM 2586 N N . ARG A 1 358 ? -4.679 2.876 37.214 1.00 82.88 358 ARG A N 1
ATOM 2587 C CA . ARG A 1 358 ? -3.233 3.050 37.025 1.00 82.88 358 ARG A CA 1
ATOM 2588 C C . ARG A 1 358 ? -2.545 1.685 36.996 1.00 82.88 358 ARG A C 1
ATOM 2590 O O . ARG A 1 358 ? -2.707 0.898 37.927 1.00 82.88 358 ARG A O 1
ATOM 2597 N N . THR A 1 359 ? -1.738 1.446 35.974 1.00 73.94 359 THR A N 1
ATOM 2598 C CA . THR A 1 359 ? -0.845 0.293 35.851 1.00 73.94 359 THR A CA 1
ATOM 2599 C C . THR A 1 359 ? 0.601 0.780 35.884 1.00 73.94 359 THR A C 1
ATOM 2601 O O . THR A 1 359 ? 1.088 1.456 34.974 1.00 73.94 359 THR A O 1
ATOM 2604 N N . THR A 1 360 ? 1.295 0.487 36.981 1.00 58.25 360 THR A N 1
ATOM 2605 C CA . THR A 1 360 ? 2.741 0.694 37.118 1.00 58.25 360 THR A CA 1
ATOM 2606 C C . THR A 1 360 ? 3.455 -0.600 36.762 1.00 58.25 360 THR A C 1
ATOM 2608 O O . THR A 1 360 ? 3.342 -1.579 37.495 1.00 58.25 360 THR A O 1
ATOM 2611 N N . LEU A 1 361 ? 4.193 -0.592 35.654 1.00 54.81 361 LEU A N 1
ATOM 2612 C CA . LEU A 1 361 ? 5.298 -1.523 35.449 1.00 54.81 361 LEU A CA 1
ATOM 2613 C C . LEU A 1 361 ? 6.537 -0.877 36.081 1.00 54.81 361 LEU A C 1
ATOM 2615 O O . LEU A 1 361 ? 6.754 0.325 35.914 1.00 54.81 361 LEU A O 1
ATOM 2619 N N . THR A 1 362 ? 7.298 -1.639 36.863 1.00 43.50 362 THR A N 1
ATOM 2620 C CA . THR A 1 362 ? 8.581 -1.192 37.422 1.00 43.50 362 THR A CA 1
ATOM 2621 C C . THR A 1 362 ? 9.477 -0.709 36.274 1.00 43.50 362 THR A C 1
ATOM 2623 O O . THR A 1 362 ? 9.631 -1.425 35.290 1.00 43.50 362 THR A O 1
ATOM 2626 N N . ASP A 1 363 ? 9.987 0.521 36.381 1.00 50.50 363 ASP A N 1
ATOM 2627 C CA . ASP A 1 363 ? 10.846 1.225 35.407 1.00 50.50 363 ASP A CA 1
ATOM 2628 C C . ASP A 1 363 ? 10.203 1.758 34.104 1.00 50.50 363 ASP A C 1
ATOM 2630 O O . ASP A 1 363 ? 10.917 2.158 33.185 1.00 50.50 363 ASP A O 1
ATOM 2634 N N . ALA A 1 364 ? 8.868 1.875 34.026 1.00 56.12 364 ALA A N 1
ATOM 2635 C CA . ALA A 1 364 ? 8.165 2.472 32.877 1.00 56.12 364 ALA A CA 1
ATOM 2636 C C . ALA A 1 364 ? 7.326 3.722 33.247 1.00 56.12 364 ALA A C 1
ATOM 2638 O O . ALA A 1 364 ? 6.890 3.861 34.396 1.00 56.12 364 ALA A O 1
ATOM 2639 N N . PRO A 1 365 ? 7.041 4.641 32.294 1.00 60.03 365 PRO A N 1
ATOM 2640 C CA . PRO A 1 365 ? 6.090 5.732 32.513 1.00 60.03 365 PRO A CA 1
ATOM 2641 C C . PRO A 1 365 ? 4.718 5.192 32.944 1.00 60.03 365 PRO A C 1
ATOM 2643 O O . PRO A 1 365 ? 4.284 4.120 32.520 1.00 60.03 365 PRO A O 1
ATOM 2646 N N . SER A 1 366 ? 4.025 5.940 33.809 1.00 66.94 366 SER A N 1
ATOM 2647 C CA . SER A 1 366 ? 2.716 5.526 34.331 1.00 66.94 366 SER A CA 1
ATOM 2648 C C . SER A 1 366 ? 1.718 5.330 33.191 1.00 66.94 366 SER A C 1
ATOM 2650 O O . SER A 1 366 ? 1.509 6.238 32.388 1.00 66.94 366 SER A O 1
ATOM 2652 N N . SER A 1 367 ? 1.098 4.152 33.150 1.00 75.38 367 SER A N 1
ATOM 2653 C CA . SER A 1 367 ? 0.061 3.815 32.176 1.00 75.38 367 SER A CA 1
ATOM 2654 C C . SER A 1 367 ? -1.311 3.778 32.847 1.00 75.38 367 SER A C 1
ATOM 2656 O O . SER A 1 367 ? -1.416 3.511 34.050 1.00 75.38 367 SER A O 1
ATOM 2658 N N . TYR A 1 368 ? -2.351 4.099 32.082 1.00 86.56 368 TYR A N 1
ATOM 2659 C CA . TYR A 1 368 ? -3.734 4.140 32.548 1.00 86.56 368 TYR A CA 1
ATOM 2660 C C . TYR A 1 368 ? -4.609 3.256 31.667 1.00 86.56 368 TYR A C 1
ATOM 2662 O O . TYR A 1 368 ? -4.529 3.327 30.441 1.00 86.56 368 TYR A O 1
ATOM 2670 N N . GLU A 1 369 ? -5.453 2.447 32.298 1.00 89.44 369 GLU A N 1
ATOM 2671 C CA . GLU A 1 369 ? -6.349 1.510 31.631 1.00 89.44 369 GLU A CA 1
ATOM 2672 C C . GLU A 1 369 ? -7.814 1.934 31.778 1.00 89.44 369 GLU A C 1
ATOM 2674 O O . GLU A 1 369 ? -8.248 2.309 32.874 1.00 89.44 369 GLU A O 1
ATOM 2679 N N . LEU A 1 370 ? -8.580 1.824 30.690 1.00 90.81 370 LEU A N 1
ATOM 2680 C CA . LEU A 1 370 ? -10.030 2.009 30.680 1.00 90.81 370 LEU A CA 1
ATOM 2681 C C . LEU A 1 370 ? -10.714 0.924 29.836 1.00 90.81 370 LEU A C 1
ATOM 2683 O O . LEU A 1 370 ? -10.603 0.955 28.608 1.00 90.81 370 LEU A O 1
ATOM 2687 N N . PRO A 1 371 ? -11.437 -0.019 30.462 1.00 91.50 371 PRO A N 1
ATOM 2688 C CA . PRO A 1 371 ? -12.290 -0.954 29.741 1.00 91.50 371 PRO A CA 1
ATOM 2689 C C . PRO A 1 371 ? -13.472 -0.231 29.083 1.00 91.50 371 PRO A C 1
ATOM 2691 O O . PRO A 1 371 ? -14.105 0.613 29.718 1.00 91.50 371 PRO A O 1
ATOM 2694 N N . LEU A 1 372 ? -13.778 -0.593 27.839 1.00 90.62 372 LEU A N 1
ATOM 2695 C CA . LEU A 1 372 ? -14.905 -0.110 27.047 1.00 90.62 372 LEU A CA 1
ATOM 2696 C C . LEU A 1 372 ? -15.740 -1.296 26.552 1.00 90.62 372 LEU A C 1
ATOM 2698 O O . LEU A 1 372 ? -15.194 -2.296 26.078 1.00 90.62 372 LEU A O 1
ATOM 2702 N N . TRP A 1 373 ? -17.063 -1.170 26.612 1.00 89.00 373 TRP A N 1
ATOM 2703 C CA . TRP A 1 373 ? -17.994 -2.161 26.068 1.00 89.00 373 TRP A CA 1
ATOM 2704 C C . TRP A 1 373 ? -19.249 -1.498 25.497 1.00 89.00 373 TRP A C 1
ATOM 2706 O O . TRP A 1 373 ? -19.535 -0.326 25.755 1.00 89.00 373 TRP A O 1
ATOM 2716 N N . ARG A 1 374 ? -19.999 -2.255 24.693 1.00 85.38 374 ARG A N 1
ATOM 2717 C CA . ARG A 1 374 ? -21.349 -1.861 24.278 1.00 85.38 374 ARG A CA 1
ATOM 2718 C C . ARG A 1 374 ? -22.335 -2.165 25.417 1.00 85.38 374 ARG A C 1
ATOM 2720 O O . ARG A 1 374 ? -22.191 -3.243 25.992 1.00 85.38 374 ARG A O 1
ATOM 2727 N N . PRO A 1 375 ? -23.260 -1.245 25.750 1.00 77.56 375 PRO A N 1
ATOM 2728 C CA . PRO A 1 375 ? -24.252 -1.429 26.812 1.00 77.56 375 PRO A CA 1
ATOM 2729 C C . PRO A 1 375 ? -25.077 -2.711 26.705 1.00 77.56 375 PRO A C 1
ATOM 2731 O O . PRO A 1 375 ? -25.324 -3.164 25.561 1.00 77.56 375 PRO A O 1
#

Sequence (375 aa):
MSARTAVATRSLVALDIDGTLLNKAGHATKAVHDAAALAHAAGHHLVPATGRSLVGLLTAARTLSLTDGWAVASNGAHLVRLDPTAPGGYIAEEAHLFAPRPVIRRSQELLGGVVVAVEDVGVGWRVSRRLPDGILNGAQTITSVADLCATPATRVALLGPGIRRFVDALAATGVTVTPAGSDWVDVVKLGVSKATTLEEVRRRLDVPSGSTVAVGDDVNDEAMLRWAARGVAMAHAPARVRHAATETTGTLHDDGAATVLRSLVPEAALDPNLSPLAAQLAATVAAAPSTVTLRAWHGTGPALSSVTAWLLDDGEWRVHAPVPAGTGATMRGLEVAARAAGLAFPVAEDAPRARWRRTTLTDAPSSYELPLWRP

Radius of gyration: 22.96 Å; chains: 1; bounding box: 58×40×71 Å